Protein AF-A0A851GIX4-F1 (afdb_monomer)

Solvent-accessible surface area (backbone atoms only — not comparable to full-atom values): 19383 Å² total; per-residue (Å²): 131,89,84,87,88,88,84,81,92,86,90,88,79,89,88,87,79,86,80,90,82,88,87,80,92,78,80,90,74,83,70,74,78,71,75,71,74,73,65,57,53,32,32,42,34,39,25,35,48,73,66,79,88,71,89,45,74,38,72,67,76,73,77,79,74,79,77,77,76,86,81,78,87,87,89,82,92,81,90,84,94,83,83,83,87,78,89,74,71,68,77,76,70,79,92,43,74,41,77,55,87,71,64,76,52,58,45,76,70,63,47,42,30,34,66,60,85,80,27,34,35,57,42,66,34,25,69,62,37,73,58,78,20,34,41,40,75,50,92,61,58,61,51,40,33,22,40,79,44,68,50,98,83,71,45,82,42,77,45,83,70,49,78,44,83,60,55,93,81,50,42,26,37,42,37,36,37,27,50,40,65,96,47,83,36,40,70,80,46,50,74,50,77,41,80,39,38,89,53,42,83,67,59,28,43,38,38,37,36,40,17,32,68,94,23,42,28,33,38,37,43,95,86,47,74,46,79,39,47,57,70,33,79,49,76,45,76,41,76,42,52,60,48,57,34,39,36,23,39,39,43,100,84,72,42,64,48,82,58,43,77,46,78,42,85,39,52,62,70,39,40,39,37,38,36,27,33,58,41,37,65,89,63,33,79,84,52,66,52,78,30,72,39,70,57,62,75,94,58,61,39,80,59,51,70,45,61,70,85,71,79,125

Sequence (312 aa):
MMKFCAAGIVGFALLLGGGFSFGQDGEDDEERSEKRKELPYVDVFVIPVGPVPLARFGKVKSPPKPQNGKQAGDQGSSEGASPKENEKALPSGPKGFVVLQRDASEYPPRALYLKQGDKFAVLPCAQNSIGTPVRVPLKSSNLEFYERQVNSEGKHVYKKYHSHRWNPEQKRLLVTITKPLASKYWTKPQIKIYDLSPELVKGKPLLVVNAGQERVVGLTMGGQAKRLKPFAKTSLSSDKEVLSFKMGVLTKTNKLHAPQQLTVPNRRNEQMLILAFPCSSEESFRGLKMIRGRIMPDQYRKVDLLDTKRGA

Foldseek 3Di:
DDDDDDDDDDDDDDDDDDDDDDDDDDDDPPVPPPVPPQFQKAWEWAEAEFFDDDFDWDWPDDDPDPDPDPDDDDDDDDDDDDDDDDPPVPPRPDRDIDGDDDDPQLDDAQWKWWDDPQKTWTFGYDYLETDFTEIDRDPDQKTWIWDWDQDPVRFTDTHTQDIDRHDSLQRYKYKYWYADAPDSGNPNTDIDIDRCNVPPVQQAKEKEKEAAQVFFKWKDFPNDIDTHHAFDKDKDADQDQKTWIWIATQDPVRDGDPTDIDIDGDHGGHIYIYTYHHHHCVGCVVRIDIYIDTHHPPRHDYIDIGRPPPTD

Radius of gyration: 33.22 Å; Cα contacts (8 Å, |Δi|>4): 561; chains: 1; bounding box: 70×57×140 Å

Mean predicted aligned error: 15.68 Å

Structure (mmCIF, N/CA/C/O backbone):
data_AF-A0A851GIX4-F1
#
_entry.id   AF-A0A851GIX4-F1
#
loop_
_atom_site.group_PDB
_atom_site.id
_atom_site.type_symbol
_atom_site.label_atom_id
_atom_site.label_alt_id
_atom_site.label_comp_id
_atom_site.label_asym_id
_atom_site.label_entity_id
_atom_site.label_seq_id
_atom_site.pdbx_PDB_ins_code
_atom_site.Cartn_x
_atom_site.Cartn_y
_atom_site.Cartn_z
_atom_site.occupancy
_atom_site.B_iso_or_equiv
_atom_site.auth_seq_id
_atom_site.auth_comp_id
_atom_site.auth_asym_id
_atom_site.auth_atom_id
_atom_site.pdbx_PDB_model_num
ATOM 1 N N . MET A 1 1 ? -30.391 -29.156 61.093 1.00 38.00 1 MET A N 1
ATOM 2 C CA . MET A 1 1 ? -30.008 -30.339 61.901 1.00 38.00 1 MET A CA 1
ATOM 3 C C . MET A 1 1 ? -29.158 -31.262 61.039 1.00 38.00 1 MET A C 1
ATOM 5 O O . MET A 1 1 ? -29.453 -31.314 59.860 1.00 38.00 1 MET A O 1
ATOM 9 N N . MET A 1 2 ? -28.170 -31.952 61.638 1.00 35.59 2 MET A N 1
ATOM 10 C CA . MET A 1 2 ? -27.335 -33.053 61.088 1.00 35.59 2 MET A CA 1
ATOM 11 C C . MET A 1 2 ? -26.557 -32.739 59.781 1.00 35.59 2 MET A C 1
ATOM 13 O O . MET A 1 2 ? -27.156 -32.426 58.766 1.00 35.59 2 MET A O 1
ATOM 17 N N . LYS A 1 3 ? -25.219 -32.621 59.731 1.00 38.56 3 LYS A N 1
ATOM 18 C CA . LYS A 1 3 ? -24.056 -33.436 60.182 1.00 38.56 3 LYS A CA 1
ATOM 19 C C . LYS A 1 3 ? -23.558 -34.481 59.159 1.00 38.56 3 LYS A C 1
ATOM 21 O O . LYS A 1 3 ? -24.173 -35.521 59.005 1.00 38.56 3 LYS A O 1
ATOM 26 N N . PHE A 1 4 ? -22.365 -34.180 58.625 1.00 38.09 4 PHE A N 1
ATOM 27 C CA . PHE A 1 4 ? -21.249 -35.053 58.208 1.00 38.09 4 PHE A CA 1
ATOM 28 C C . PHE A 1 4 ? -21.470 -36.250 57.264 1.00 38.09 4 PHE A C 1
ATOM 30 O O . PHE A 1 4 ? -22.153 -37.206 57.598 1.00 38.09 4 PHE A O 1
ATOM 37 N N . CYS A 1 5 ? -20.617 -36.313 56.234 1.00 41.00 5 CYS A N 1
ATOM 38 C CA . CYS A 1 5 ? -19.579 -37.351 56.194 1.00 41.00 5 CYS A CA 1
ATOM 39 C C . CYS A 1 5 ? -18.323 -36.840 55.461 1.00 41.00 5 CYS A C 1
ATOM 41 O O . CYS A 1 5 ? -18.431 -36.025 54.548 1.00 41.00 5 CYS A O 1
ATOM 43 N N . ALA A 1 6 ? -17.139 -37.284 55.887 1.00 42.41 6 ALA A N 1
ATOM 44 C CA . ALA A 1 6 ? -15.845 -36.895 55.323 1.00 42.41 6 ALA A CA 1
ATOM 45 C C . ALA A 1 6 ? -14.923 -38.117 55.195 1.00 42.41 6 ALA A C 1
ATOM 47 O O . ALA A 1 6 ? -14.908 -38.953 56.094 1.00 42.41 6 ALA A O 1
ATOM 48 N N . ALA A 1 7 ? -14.149 -38.179 54.109 1.00 43.22 7 ALA A N 1
ATOM 49 C CA . ALA A 1 7 ? -12.940 -38.992 53.912 1.00 43.22 7 ALA A CA 1
ATOM 50 C C . ALA A 1 7 ? -12.273 -38.552 52.584 1.00 43.22 7 ALA A C 1
ATOM 52 O O . ALA A 1 7 ? -12.987 -38.199 51.651 1.00 43.22 7 ALA A O 1
ATOM 53 N N . GLY A 1 8 ? -10.949 -38.529 52.397 1.00 34.38 8 GLY A N 1
ATOM 54 C CA . GLY A 1 8 ? -9.865 -38.677 53.371 1.00 34.38 8 GLY A CA 1
ATOM 55 C C . GLY A 1 8 ? -8.638 -39.413 52.809 1.00 34.38 8 GLY A C 1
ATOM 56 O O . GLY A 1 8 ? -8.720 -40.623 52.671 1.00 34.38 8 GLY A O 1
ATOM 57 N N . ILE A 1 9 ? -7.504 -38.695 52.657 1.00 42.56 9 ILE A N 1
ATOM 58 C CA . ILE A 1 9 ? -6.104 -39.212 52.607 1.00 42.56 9 ILE A CA 1
ATOM 59 C C . ILE A 1 9 ? -5.795 -40.061 51.326 1.00 42.56 9 ILE A C 1
ATOM 61 O O . ILE A 1 9 ? -6.620 -40.845 50.891 1.00 42.56 9 ILE A O 1
ATOM 65 N N . VAL A 1 10 ? -4.735 -39.874 50.518 1.00 40.50 10 VAL A N 1
ATOM 66 C CA . VAL A 1 10 ? -3.265 -40.070 50.670 1.00 40.50 10 VAL A CA 1
ATOM 67 C C . VAL A 1 10 ? -2.568 -39.337 49.486 1.00 40.50 10 VAL A C 1
ATOM 69 O O . VAL A 1 10 ? -3.170 -39.222 48.425 1.00 40.50 10 VAL A O 1
ATOM 72 N N . GLY A 1 11 ? -1.322 -38.833 49.526 1.00 34.03 11 GLY A N 1
ATOM 73 C CA . GLY A 1 11 ? -0.375 -38.721 50.647 1.00 34.03 11 GLY A CA 1
ATOM 74 C C . GLY A 1 11 ? 1.003 -39.393 50.458 1.00 34.03 11 GLY A C 1
ATOM 75 O O . GLY A 1 11 ? 1.352 -40.206 51.305 1.00 34.03 11 GLY A O 1
ATOM 76 N N . PHE A 1 12 ? 1.797 -39.075 49.416 1.00 35.03 12 PHE A N 1
ATOM 77 C CA . PHE A 1 12 ? 3.202 -39.540 49.321 1.00 35.03 12 PHE A CA 1
ATOM 78 C C . PHE A 1 12 ? 4.186 -38.487 48.783 1.00 35.03 12 PHE A C 1
ATOM 80 O O . PHE A 1 12 ? 3.820 -37.641 47.968 1.00 35.03 12 PHE A O 1
ATOM 87 N N . ALA A 1 13 ? 5.430 -38.541 49.267 1.00 40.91 13 ALA A N 1
ATOM 88 C CA . ALA A 1 13 ? 6.460 -37.518 49.084 1.00 40.91 13 ALA A CA 1
ATOM 89 C C . ALA A 1 13 ? 7.754 -38.063 48.445 1.00 40.91 13 ALA A C 1
ATOM 91 O O . ALA A 1 13 ? 7.980 -39.267 48.432 1.00 40.91 13 ALA A O 1
ATOM 92 N N . LEU A 1 14 ? 8.578 -37.122 47.961 1.00 44.69 14 LEU A N 1
ATOM 93 C CA . LEU A 1 14 ? 10.052 -37.118 47.882 1.00 44.69 14 LEU A CA 1
ATOM 94 C C . LEU A 1 14 ? 10.820 -38.453 47.814 1.00 44.69 14 LEU A C 1
ATOM 96 O O . LEU A 1 14 ? 10.848 -39.213 48.777 1.00 44.69 14 LEU A O 1
ATOM 100 N N . LEU A 1 15 ? 11.678 -38.572 46.793 1.00 40.75 15 LEU A N 1
ATOM 101 C CA . LEU A 1 15 ? 12.990 -39.215 46.934 1.00 40.75 15 LEU A CA 1
ATOM 102 C C . LEU A 1 15 ? 14.082 -38.399 46.219 1.00 40.75 15 LEU A C 1
ATOM 104 O O . LEU A 1 15 ? 13.826 -37.746 45.209 1.00 40.75 15 LEU A O 1
ATOM 108 N N . LEU A 1 16 ? 15.282 -38.410 46.805 1.00 46.25 16 LEU A N 1
ATOM 109 C CA . LEU A 1 16 ? 16.471 -37.627 46.439 1.00 46.25 16 LEU A CA 1
ATOM 110 C C . LEU A 1 16 ? 17.602 -38.536 45.916 1.00 46.25 16 LEU A C 1
ATOM 112 O O . LEU A 1 16 ? 17.659 -39.711 46.268 1.00 46.25 16 LEU A O 1
ATOM 116 N N . GLY A 1 17 ? 18.536 -37.947 45.160 1.00 34.78 17 GLY A N 1
ATOM 117 C CA . GLY A 1 17 ? 19.805 -38.535 44.685 1.00 34.78 17 GLY A CA 1
ATOM 118 C C . GLY A 1 17 ? 20.164 -37.966 43.300 1.00 34.78 17 GLY A C 1
ATOM 119 O O . GLY A 1 17 ? 19.296 -37.925 42.438 1.00 34.78 17 GLY A O 1
ATOM 120 N N . GLY A 1 18 ? 21.354 -37.433 42.987 1.00 34.12 18 GLY A N 1
ATOM 121 C CA . GLY A 1 18 ? 22.657 -37.466 43.671 1.00 34.12 18 GLY A CA 1
ATOM 122 C C . GLY A 1 18 ? 23.429 -38.749 43.332 1.00 34.12 18 GLY A C 1
ATOM 123 O O . GLY A 1 18 ? 22.952 -39.815 43.694 1.00 34.12 18 GLY A O 1
ATOM 124 N N . GLY A 1 19 ? 24.593 -38.743 42.665 1.00 34.97 19 GLY A N 1
ATOM 125 C CA . GLY A 1 19 ? 25.385 -37.669 42.028 1.00 34.97 19 GLY A CA 1
ATOM 126 C C . GLY A 1 19 ? 26.709 -38.235 41.446 1.00 34.97 19 GLY A C 1
ATOM 127 O O . GLY A 1 19 ? 26.936 -39.431 41.587 1.00 34.97 19 GLY A O 1
ATOM 128 N N . PHE A 1 20 ? 27.591 -37.377 40.890 1.00 39.06 20 PHE A N 1
ATOM 129 C CA . PHE A 1 20 ? 28.975 -37.668 40.407 1.00 39.06 20 PHE A CA 1
ATOM 130 C C . PHE A 1 20 ? 29.128 -38.604 39.170 1.00 39.06 20 PHE A C 1
ATOM 132 O O . PHE A 1 20 ? 28.317 -39.497 38.974 1.00 39.06 20 PHE A O 1
ATOM 139 N N . SER A 1 21 ? 30.168 -38.521 38.314 1.00 40.03 21 SER A N 1
ATOM 140 C CA . SER A 1 21 ? 31.108 -37.435 37.921 1.00 40.03 21 SER A CA 1
ATOM 141 C C . SER A 1 21 ? 31.953 -37.886 36.695 1.00 40.03 21 SER A C 1
ATOM 143 O O . SER A 1 21 ? 31.704 -38.964 36.162 1.00 40.03 21 SER A O 1
ATOM 145 N N . PHE A 1 22 ? 32.986 -37.106 36.337 1.00 35.72 22 PHE A N 1
ATOM 146 C CA . PHE A 1 22 ? 33.919 -37.204 35.195 1.00 35.72 22 PHE A CA 1
ATOM 147 C C . PHE A 1 22 ? 33.327 -36.785 33.831 1.00 35.72 22 PHE A C 1
ATOM 149 O O . PHE A 1 22 ? 32.252 -37.229 33.451 1.00 35.72 22 PHE A O 1
ATOM 156 N N . GLY A 1 23 ? 33.976 -35.942 33.023 1.00 34.88 23 GLY A N 1
ATOM 157 C CA . GLY A 1 23 ? 35.230 -35.206 33.230 1.00 34.88 23 GLY A CA 1
ATOM 158 C C . GLY A 1 23 ? 36.107 -35.243 31.985 1.00 34.88 23 GLY A C 1
ATOM 159 O O . GLY A 1 23 ? 36.667 -36.292 31.681 1.00 34.88 23 GLY A O 1
ATOM 160 N N . GLN A 1 24 ? 36.249 -34.110 31.298 1.00 36.75 24 GLN A N 1
ATOM 161 C CA . GLN A 1 24 ? 37.355 -33.888 30.373 1.00 36.75 24 GLN A CA 1
ATOM 162 C C . GLN A 1 24 ? 37.574 -32.386 30.184 1.00 36.75 24 GLN A C 1
ATOM 164 O O . GLN A 1 24 ? 36.640 -31.664 29.834 1.00 36.75 24 GLN A O 1
ATOM 169 N N . ASP A 1 25 ? 38.795 -31.935 30.453 1.00 44.97 25 ASP A N 1
ATOM 170 C CA . ASP A 1 25 ? 39.231 -30.573 30.170 1.00 44.97 25 ASP A CA 1
ATOM 171 C C . ASP A 1 25 ? 39.250 -30.338 28.653 1.00 44.97 25 ASP A C 1
ATOM 173 O O . ASP A 1 25 ? 39.663 -31.205 27.878 1.00 44.97 25 ASP A O 1
ATOM 177 N N . GLY A 1 26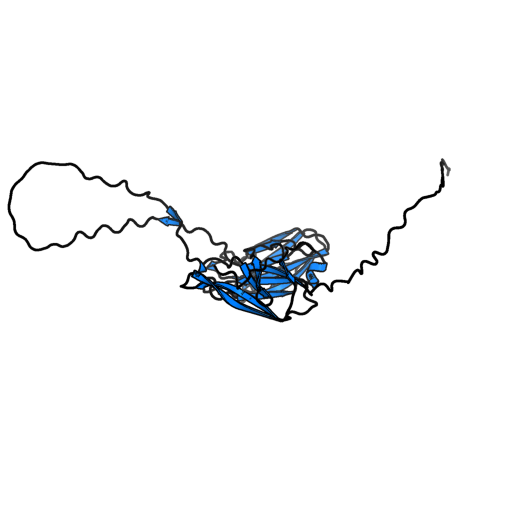 ? 38.772 -29.167 28.241 1.00 38.94 26 GLY A N 1
ATOM 178 C CA . GLY A 1 26 ? 38.601 -28.770 26.848 1.00 38.94 26 GLY A CA 1
ATOM 179 C C . GLY A 1 26 ? 38.660 -27.254 26.742 1.00 38.94 26 GLY A C 1
ATOM 180 O O . GLY A 1 26 ? 37.629 -26.592 26.787 1.00 38.94 26 GLY A O 1
ATOM 181 N N . GLU A 1 27 ? 39.899 -26.771 26.706 1.00 40.03 27 GLU A N 1
ATOM 182 C CA . GLU A 1 27 ? 40.403 -25.451 26.301 1.00 40.03 27 GLU A CA 1
ATOM 183 C C . GLU A 1 27 ? 39.371 -24.414 25.808 1.00 40.03 27 GLU A C 1
ATOM 185 O O . GLU A 1 27 ? 38.733 -24.585 24.774 1.00 40.03 27 GLU A O 1
ATOM 190 N N . ASP A 1 28 ? 39.304 -23.290 26.527 1.00 47.44 28 ASP A N 1
ATOM 191 C CA . ASP A 1 28 ? 39.342 -21.919 25.994 1.00 47.44 28 ASP A CA 1
ATOM 192 C C . ASP A 1 28 ? 38.727 -21.637 24.607 1.00 47.44 28 ASP A C 1
ATOM 194 O O . ASP A 1 28 ? 39.367 -21.035 23.745 1.00 47.44 28 ASP A O 1
ATOM 198 N N . ASP A 1 29 ? 37.430 -21.896 24.448 1.00 41.72 29 ASP A N 1
ATOM 199 C CA . ASP A 1 29 ? 36.587 -21.075 23.573 1.00 41.72 29 ASP A CA 1
ATOM 200 C C . ASP A 1 29 ? 35.756 -20.099 24.425 1.00 41.72 29 ASP A C 1
ATOM 202 O O . ASP A 1 29 ? 34.531 -20.195 24.560 1.00 41.72 29 ASP A O 1
ATOM 206 N N . GLU A 1 30 ? 36.431 -19.054 24.933 1.00 44.22 30 GLU A N 1
ATOM 207 C CA . GLU A 1 30 ? 35.803 -17.731 25.057 1.00 44.22 30 GLU A CA 1
ATOM 208 C C . GLU A 1 30 ? 35.474 -17.210 23.643 1.00 44.22 30 GLU A C 1
ATOM 210 O O . GLU A 1 30 ? 35.997 -16.186 23.184 1.00 44.22 30 GLU A O 1
ATOM 215 N N . GLU A 1 31 ? 34.577 -17.908 22.932 1.00 44.59 31 GLU A N 1
ATOM 216 C CA . GLU A 1 31 ? 34.008 -17.424 21.686 1.00 44.59 31 GLU A CA 1
ATOM 217 C C . GLU A 1 31 ? 33.183 -16.192 22.053 1.00 44.59 31 GLU A C 1
ATOM 219 O O . GLU A 1 31 ? 32.016 -16.253 22.460 1.00 44.59 31 GLU A O 1
ATOM 224 N N . ARG A 1 32 ? 33.850 -15.035 21.965 1.00 44.91 32 ARG A N 1
ATOM 225 C CA . ARG A 1 32 ? 33.251 -13.719 22.114 1.00 44.91 32 ARG A CA 1
ATOM 226 C C . ARG A 1 32 ? 31.994 -13.710 21.269 1.00 44.91 32 ARG A C 1
ATOM 228 O O . ARG A 1 32 ? 32.051 -13.532 20.052 1.00 44.91 32 ARG A O 1
ATOM 235 N N . SER A 1 33 ? 30.853 -13.780 21.948 1.00 43.97 33 SER A N 1
ATOM 236 C CA . SER A 1 33 ? 29.587 -13.325 21.401 1.00 43.97 33 SER A CA 1
ATOM 237 C C . SER A 1 33 ? 29.679 -11.810 21.234 1.00 43.97 33 SER A C 1
ATOM 239 O O . SER A 1 33 ? 29.091 -11.013 21.970 1.00 43.97 33 SER A O 1
ATOM 241 N N . GLU A 1 34 ? 30.440 -11.395 20.215 1.00 45.62 34 GLU A N 1
ATOM 242 C CA . GLU A 1 34 ? 30.249 -10.125 19.557 1.00 45.62 34 GLU A CA 1
ATOM 243 C C . GLU A 1 34 ? 28.756 -10.049 19.281 1.00 45.62 34 GLU A C 1
ATOM 245 O O . GLU A 1 34 ? 28.222 -10.730 18.400 1.00 45.62 34 GLU A O 1
ATOM 250 N N . LYS A 1 35 ? 28.069 -9.221 20.072 1.00 46.16 35 LYS A N 1
ATOM 251 C CA . LYS A 1 35 ? 26.722 -8.764 19.775 1.00 46.16 35 LYS A CA 1
ATOM 252 C C . LYS A 1 35 ? 26.826 -8.022 18.452 1.00 46.16 35 LYS A C 1
ATOM 254 O O . LYS A 1 35 ? 26.985 -6.800 18.445 1.00 46.16 35 LYS A O 1
ATOM 259 N N . ARG A 1 36 ? 26.778 -8.775 17.344 1.00 53.75 36 ARG A N 1
ATOM 260 C CA . ARG A 1 36 ? 26.690 -8.275 15.977 1.00 53.75 36 ARG A CA 1
ATOM 261 C C . ARG A 1 36 ? 25.539 -7.294 16.011 1.00 53.75 36 ARG A C 1
ATOM 263 O O . ARG A 1 36 ? 24.389 -7.710 16.129 1.00 53.75 36 ARG A O 1
ATOM 270 N N . LYS A 1 37 ? 25.863 -5.998 16.026 1.00 60.00 37 LYS A N 1
ATOM 271 C CA . LYS A 1 37 ? 24.870 -4.932 16.134 1.00 60.00 37 LYS A CA 1
ATOM 272 C C . LYS A 1 37 ? 23.964 -5.087 14.927 1.00 60.00 37 LYS A C 1
ATOM 274 O O . LYS A 1 37 ? 24.375 -4.747 13.818 1.00 60.00 37 LYS A O 1
ATOM 279 N N . GLU A 1 38 ? 22.784 -5.671 15.137 1.00 70.50 38 GLU A N 1
ATOM 280 C CA . GLU A 1 38 ? 21.841 -5.903 14.055 1.00 70.50 38 GLU A CA 1
ATOM 281 C C . GLU A 1 38 ? 21.587 -4.562 13.378 1.00 70.50 38 GLU A C 1
ATOM 283 O O . GLU A 1 38 ? 21.202 -3.583 14.026 1.00 70.50 38 GLU A O 1
ATOM 288 N N . LEU A 1 39 ? 21.868 -4.501 12.075 1.00 80.75 39 LEU A N 1
ATOM 289 C CA . LEU A 1 39 ? 21.612 -3.292 11.310 1.00 80.75 39 LEU A CA 1
ATOM 290 C C . LEU A 1 39 ? 20.127 -2.941 11.460 1.00 80.75 39 LEU A C 1
ATOM 292 O O . LEU A 1 39 ? 19.283 -3.842 11.382 1.00 80.75 39 LEU A O 1
ATOM 296 N N . PRO A 1 40 ? 19.786 -1.656 11.664 1.00 89.94 40 PRO A N 1
ATOM 297 C CA . PRO A 1 40 ? 18.395 -1.258 11.799 1.00 89.94 40 PRO A CA 1
ATOM 298 C C . PRO A 1 40 ? 17.614 -1.735 10.576 1.00 89.94 40 PRO A C 1
ATOM 300 O O . PRO A 1 40 ? 18.084 -1.597 9.451 1.00 89.94 40 PRO A O 1
ATOM 303 N N . TYR A 1 41 ? 16.429 -2.299 10.784 1.00 91.44 41 TYR A N 1
ATOM 304 C CA . TYR A 1 41 ? 15.605 -2.826 9.701 1.00 91.44 41 TYR A CA 1
ATOM 305 C C . TYR A 1 41 ? 14.208 -2.211 9.689 1.00 91.44 41 TYR A C 1
ATOM 307 O O . TYR A 1 41 ? 13.735 -1.652 10.685 1.00 91.44 41 TYR A O 1
ATOM 315 N N . VAL A 1 42 ? 13.541 -2.372 8.549 1.00 92.81 42 VAL A N 1
ATOM 316 C CA . VAL A 1 42 ? 12.115 -2.105 8.368 1.00 92.81 42 VAL A CA 1
ATOM 317 C C . VAL A 1 42 ? 11.469 -3.239 7.572 1.00 92.81 42 VAL A C 1
ATOM 319 O O . VAL A 1 42 ? 12.003 -3.687 6.557 1.00 92.81 42 VAL A O 1
ATOM 322 N N . ASP A 1 43 ? 10.313 -3.702 8.033 1.00 92.75 43 ASP A N 1
ATOM 323 C CA . ASP A 1 43 ? 9.471 -4.671 7.336 1.00 92.75 43 ASP A CA 1
ATOM 324 C C . ASP A 1 43 ? 8.522 -3.908 6.397 1.00 92.75 43 ASP A C 1
ATOM 326 O O . ASP A 1 43 ? 7.690 -3.111 6.844 1.00 92.75 43 ASP A O 1
ATOM 330 N N . VAL A 1 44 ? 8.660 -4.118 5.085 1.00 93.19 44 VAL A N 1
ATOM 331 C CA . VAL A 1 44 ? 7.943 -3.350 4.053 1.00 93.19 44 VAL A CA 1
ATOM 332 C C . VAL A 1 44 ? 6.892 -4.209 3.354 1.00 93.19 44 VAL A C 1
ATOM 334 O O . VAL A 1 44 ? 7.210 -5.234 2.750 1.00 93.19 44 VAL A O 1
ATOM 337 N N . PHE A 1 45 ? 5.641 -3.751 3.382 1.00 91.00 45 PHE A N 1
ATOM 338 C CA . PHE A 1 45 ? 4.527 -4.286 2.595 1.00 91.00 45 PHE A CA 1
ATOM 339 C C . PHE A 1 45 ? 4.325 -3.415 1.353 1.00 91.00 45 PHE A C 1
ATOM 341 O O . PHE A 1 45 ? 4.320 -2.191 1.476 1.00 91.00 45 PHE A O 1
ATOM 348 N N . VAL A 1 46 ? 4.101 -4.010 0.176 1.00 91.62 46 VAL A N 1
ATOM 349 C CA . VAL A 1 46 ? 3.814 -3.255 -1.058 1.00 91.62 46 VAL A CA 1
ATOM 350 C C . VAL A 1 46 ? 2.536 -3.761 -1.724 1.00 91.62 46 VAL A C 1
ATOM 352 O O . VAL A 1 46 ? 2.458 -4.914 -2.147 1.00 91.62 46 VAL A O 1
ATOM 355 N N . ILE A 1 47 ? 1.534 -2.883 -1.831 1.00 88.88 47 ILE A N 1
ATOM 356 C CA . ILE A 1 47 ? 0.202 -3.205 -2.362 1.00 88.88 47 ILE A CA 1
ATOM 357 C C . ILE A 1 47 ? -0.167 -2.239 -3.498 1.00 88.88 47 ILE A C 1
ATOM 359 O O . ILE A 1 47 ? -0.528 -1.085 -3.238 1.00 88.88 47 ILE A O 1
ATOM 363 N N . PRO A 1 48 ? -0.147 -2.681 -4.768 1.00 88.19 48 PRO A N 1
ATOM 364 C CA . PRO A 1 48 ? -0.880 -2.018 -5.834 1.00 88.19 48 PRO A CA 1
ATOM 365 C C . PRO A 1 48 ? -2.383 -2.159 -5.591 1.00 88.19 48 PRO A C 1
ATOM 367 O O . PRO A 1 48 ? -2.917 -3.272 -5.568 1.00 88.19 48 PRO A O 1
ATOM 370 N N . VAL A 1 49 ? -3.061 -1.027 -5.416 1.00 81.81 49 VAL A N 1
ATOM 371 C CA . VAL A 1 49 ? -4.508 -0.942 -5.206 1.00 81.81 49 VAL A CA 1
ATOM 372 C C . VAL A 1 49 ? -5.149 -0.416 -6.488 1.00 81.81 49 VAL A C 1
ATOM 374 O O . VAL A 1 49 ? -4.822 0.673 -6.956 1.00 81.81 49 VAL A O 1
ATOM 377 N N . GLY A 1 50 ? -6.055 -1.194 -7.083 1.00 74.44 50 GLY A N 1
ATOM 378 C CA . GLY A 1 50 ? -6.653 -0.842 -8.373 1.00 74.44 50 GLY A CA 1
ATOM 379 C C . GLY A 1 50 ? -7.615 -1.896 -8.933 1.00 74.44 50 GLY A C 1
ATOM 380 O O . GLY A 1 50 ? -7.993 -2.847 -8.243 1.00 74.44 50 GLY A O 1
ATOM 381 N N . PRO A 1 51 ? -8.076 -1.759 -10.185 1.00 69.25 51 PRO A N 1
ATOM 382 C CA . PRO A 1 51 ? -8.817 -2.806 -10.877 1.00 69.25 51 PRO A CA 1
ATOM 383 C C . PRO A 1 51 ? -7.945 -4.050 -11.061 1.00 69.25 51 PRO A C 1
ATOM 385 O O . PRO A 1 51 ? -6.762 -3.953 -11.383 1.00 69.25 51 PRO A O 1
ATOM 388 N N . VAL A 1 52 ? -8.543 -5.230 -10.886 1.00 67.56 52 VAL A N 1
ATOM 389 C CA . VAL A 1 52 ? -7.937 -6.471 -11.379 1.00 67.56 52 VAL A CA 1
ATOM 390 C C . VAL A 1 52 ? -8.006 -6.410 -12.910 1.00 67.56 52 VAL A C 1
ATOM 392 O O . VAL A 1 52 ? -9.102 -6.194 -13.438 1.00 67.56 52 VAL A O 1
ATOM 395 N N . PRO A 1 53 ? -6.882 -6.523 -13.640 1.00 67.31 53 PRO A N 1
ATOM 396 C CA . PRO A 1 53 ? -6.888 -6.458 -15.094 1.00 67.31 53 PRO A CA 1
ATOM 397 C C . PRO A 1 53 ? -7.559 -7.712 -15.661 1.00 67.31 53 PRO A C 1
ATOM 399 O O . PRO A 1 53 ? -6.934 -8.756 -15.813 1.00 67.31 53 PRO A O 1
ATOM 402 N N . LEU A 1 54 ? -8.849 -7.603 -15.977 1.00 66.88 54 LEU A N 1
ATOM 403 C CA . LEU A 1 54 ? -9.580 -8.656 -16.674 1.00 66.88 54 LEU A CA 1
ATOM 404 C C . LEU A 1 54 ? -9.098 -8.770 -18.128 1.00 66.88 54 LEU A C 1
ATOM 406 O O . LEU A 1 54 ? -8.769 -7.761 -18.772 1.00 66.88 54 LEU A O 1
ATOM 410 N N . ALA A 1 55 ? -9.094 -10.003 -18.637 1.00 73.00 55 ALA A N 1
ATOM 411 C CA . ALA A 1 55 ? -8.881 -10.288 -20.048 1.00 73.00 55 ALA A CA 1
ATOM 412 C C . ALA A 1 55 ? -9.944 -9.567 -20.892 1.00 73.00 55 ALA A C 1
ATOM 414 O O . ALA A 1 55 ? -11.121 -9.522 -20.529 1.00 73.00 55 ALA A O 1
ATOM 415 N N . ARG A 1 56 ? -9.525 -8.985 -22.018 1.00 73.62 56 ARG A N 1
ATOM 416 C CA . ARG A 1 56 ? -10.434 -8.375 -22.993 1.00 73.62 56 ARG A CA 1
ATOM 417 C C . ARG A 1 56 ? -10.549 -9.297 -24.191 1.00 73.62 56 ARG A C 1
ATOM 419 O O . ARG A 1 56 ? -9.532 -9.698 -24.743 1.00 73.62 56 ARG A O 1
ATOM 426 N N . PHE A 1 57 ? -11.775 -9.589 -24.596 1.00 77.62 57 PHE A N 1
ATOM 427 C CA . PHE A 1 57 ? -12.063 -10.440 -25.741 1.00 77.62 57 PHE A CA 1
ATOM 428 C C . PHE A 1 57 ? -12.504 -9.578 -26.923 1.00 77.62 57 PHE A C 1
ATOM 430 O O . PHE A 1 57 ? -13.329 -8.678 -26.764 1.00 77.62 57 PHE A O 1
ATOM 437 N N . GLY A 1 58 ? -11.951 -9.843 -28.102 1.00 76.56 58 GLY A N 1
ATOM 438 C CA . GLY A 1 58 ? -12.314 -9.172 -29.348 1.00 76.56 58 GLY A CA 1
ATOM 439 C C . GLY A 1 58 ? -12.563 -10.185 -30.455 1.00 76.56 58 GLY A C 1
ATOM 440 O O . GLY A 1 58 ? -11.995 -11.273 -30.441 1.00 76.56 58 GLY A O 1
ATOM 441 N N . LYS A 1 59 ? -13.408 -9.836 -31.428 1.00 68.94 59 LYS A N 1
ATOM 442 C CA . LYS A 1 59 ? -13.530 -10.632 -32.655 1.00 68.94 59 LYS A CA 1
ATOM 443 C C . LYS A 1 59 ? -12.233 -10.502 -33.452 1.00 68.94 59 LYS A C 1
ATOM 445 O O . LYS A 1 59 ? -11.699 -9.396 -33.559 1.00 68.94 59 LYS A O 1
ATOM 450 N N . VAL A 1 60 ? -11.759 -11.604 -34.033 1.00 66.44 60 VAL A N 1
ATOM 451 C CA . VAL A 1 60 ? -10.697 -11.567 -35.049 1.00 66.44 60 VAL A CA 1
ATOM 452 C C . VAL A 1 60 ? -11.117 -10.572 -36.134 1.00 66.44 60 VAL A C 1
ATOM 454 O O . VAL A 1 60 ? -12.150 -10.760 -36.779 1.00 66.44 60 VAL A O 1
ATOM 457 N N . LYS A 1 61 ? -10.344 -9.495 -36.329 1.00 59.06 61 LYS A N 1
ATOM 458 C CA . LYS A 1 61 ? -10.473 -8.700 -37.553 1.00 59.06 61 LYS A CA 1
ATOM 459 C C . LYS A 1 61 ? -10.021 -9.608 -38.686 1.00 59.06 61 LYS A C 1
ATOM 461 O O . LYS A 1 61 ? -8.869 -10.039 -38.675 1.00 59.06 61 LYS A O 1
ATOM 466 N N . SER A 1 62 ? -10.915 -9.906 -39.627 1.00 56.47 62 SER A N 1
ATOM 467 C CA . SER A 1 62 ? -10.531 -10.559 -40.878 1.00 56.47 62 SER A CA 1
ATOM 468 C C . SER A 1 62 ? -9.315 -9.826 -41.452 1.00 56.47 62 SER A C 1
ATOM 470 O O . SER A 1 62 ? -9.321 -8.587 -41.418 1.00 56.47 62 SER A O 1
ATOM 472 N N . PRO A 1 63 ? -8.284 -10.533 -41.952 1.00 55.69 63 PRO A N 1
ATOM 473 C CA . PRO A 1 63 ? -7.181 -9.863 -42.625 1.00 55.69 63 PRO A CA 1
ATOM 474 C C . PRO A 1 63 ? -7.755 -8.961 -43.728 1.00 55.69 63 PRO A C 1
ATOM 476 O O . PRO A 1 63 ? -8.766 -9.332 -44.342 1.00 55.69 63 PRO A O 1
ATOM 479 N N . PRO A 1 64 ? -7.181 -7.764 -43.952 1.00 48.47 64 PRO A N 1
ATOM 480 C CA . PRO A 1 64 ? -7.638 -6.904 -45.032 1.00 48.47 64 PRO A CA 1
ATOM 481 C C . PRO A 1 64 ? -7.609 -7.718 -46.325 1.00 48.47 64 PRO A C 1
ATOM 483 O O . PRO A 1 64 ? -6.601 -8.362 -46.623 1.00 48.47 64 PRO A O 1
ATOM 486 N N . LYS A 1 65 ? -8.725 -7.728 -47.069 1.00 52.47 65 LYS A N 1
ATOM 487 C CA . LYS A 1 65 ? -8.735 -8.337 -48.403 1.00 52.47 65 LYS A CA 1
ATOM 488 C C . LYS A 1 65 ? -7.575 -7.717 -49.191 1.00 52.47 65 LYS A C 1
ATOM 490 O O . LYS A 1 65 ? -7.447 -6.488 -49.131 1.00 52.47 65 LYS A O 1
ATOM 495 N N . PRO A 1 66 ? -6.752 -8.509 -49.902 1.00 48.22 66 PRO A N 1
ATOM 496 C CA . PRO A 1 66 ? -5.752 -7.935 -50.785 1.00 48.22 66 PRO A CA 1
ATOM 497 C C . PRO A 1 66 ? -6.465 -6.961 -51.723 1.00 48.22 66 PRO A C 1
ATOM 499 O O . PRO A 1 66 ? -7.497 -7.292 -52.312 1.00 48.22 66 PRO A O 1
ATOM 502 N N . GLN A 1 67 ? -5.961 -5.730 -51.798 1.00 48.91 67 GLN A N 1
ATOM 503 C CA . GLN A 1 67 ? -6.422 -4.796 -52.811 1.00 48.91 67 GLN A CA 1
ATOM 504 C C . GLN A 1 67 ? -5.986 -5.381 -54.152 1.00 48.91 67 GLN A C 1
ATOM 506 O O . GLN A 1 67 ? -4.796 -5.367 -54.459 1.00 48.91 67 GLN A O 1
ATOM 511 N N . ASN A 1 68 ? -6.935 -5.919 -54.927 1.00 45.84 68 ASN A N 1
ATOM 512 C CA . ASN A 1 68 ? -6.675 -6.248 -56.324 1.00 45.84 68 ASN A CA 1
ATOM 513 C C . ASN A 1 68 ? -6.099 -4.994 -56.980 1.00 45.84 68 ASN A C 1
ATOM 515 O O . ASN A 1 68 ? -6.736 -3.935 -56.968 1.00 45.84 68 ASN A O 1
ATOM 519 N N . GLY A 1 69 ? -4.877 -5.113 -57.494 1.00 42.53 69 GLY A N 1
ATOM 520 C CA . GLY A 1 69 ? -4.198 -4.006 -58.139 1.00 42.53 69 GLY A CA 1
ATOM 521 C C . GLY A 1 69 ? -5.041 -3.498 -59.300 1.00 42.53 69 GLY A C 1
ATOM 522 O O . GLY A 1 69 ? -5.469 -4.277 -60.151 1.00 42.53 69 GLY A O 1
ATOM 523 N N . LYS A 1 70 ? -5.259 -2.183 -59.356 1.00 43.66 70 LYS A N 1
ATOM 524 C CA . LYS A 1 70 ? -5.674 -1.534 -60.598 1.00 43.66 70 LYS A CA 1
ATOM 525 C C . LYS A 1 70 ? -4.485 -1.557 -61.559 1.00 43.66 70 LYS A C 1
ATOM 527 O O . LYS A 1 70 ? -3.717 -0.601 -61.599 1.00 43.66 70 LYS A O 1
ATOM 532 N N . GLN A 1 71 ? -4.336 -2.639 -62.317 1.00 42.25 71 GLN A N 1
ATOM 533 C CA . GLN A 1 71 ? -3.696 -2.552 -63.626 1.00 42.25 71 GLN A CA 1
ATOM 534 C C . GLN A 1 71 ? -4.725 -2.014 -64.625 1.00 42.25 71 GLN A C 1
ATOM 536 O O . GLN A 1 71 ? -5.863 -2.476 -64.672 1.00 42.25 71 GLN A O 1
ATOM 541 N N . ALA A 1 72 ? -4.312 -1.012 -65.392 1.00 39.69 72 ALA A N 1
ATOM 542 C CA . ALA A 1 72 ? -4.998 -0.498 -66.569 1.00 39.69 72 ALA A CA 1
ATOM 543 C C . ALA A 1 72 ? -3.924 -0.268 -67.645 1.00 39.69 72 ALA A C 1
ATOM 545 O O . ALA A 1 72 ? -2.841 0.207 -67.302 1.00 39.69 72 ALA A O 1
ATOM 546 N N . GLY A 1 73 ? -4.218 -0.611 -68.904 1.00 33.09 73 GLY A N 1
ATOM 547 C CA . GLY A 1 73 ? -3.222 -0.715 -69.983 1.00 33.09 73 GLY A CA 1
ATOM 548 C C . GLY A 1 73 ? -2.700 -2.157 -70.102 1.00 33.09 73 GLY A C 1
ATOM 549 O O . GLY A 1 73 ? -1.810 -2.512 -69.339 1.00 33.09 73 GLY A O 1
ATOM 550 N N . ASP A 1 74 ? -3.290 -3.105 -70.841 1.00 35.28 74 ASP A N 1
ATOM 551 C CA . ASP A 1 74 ? -3.858 -3.144 -72.211 1.00 35.28 74 ASP A CA 1
ATOM 552 C C . ASP A 1 74 ? -2.876 -3.767 -73.235 1.00 35.28 74 ASP A C 1
ATOM 554 O O . ASP A 1 74 ? -1.677 -3.509 -73.178 1.00 35.28 74 ASP A O 1
ATOM 558 N N . GLN A 1 75 ? -3.442 -4.539 -74.177 1.00 33.88 75 GLN A N 1
ATOM 559 C CA . GLN A 1 75 ? -2.869 -5.311 -75.302 1.00 33.88 75 GLN A CA 1
ATOM 560 C C . GLN A 1 75 ? -2.447 -6.781 -75.067 1.00 33.88 75 GLN A C 1
ATOM 562 O O . GLN A 1 75 ? -1.617 -7.086 -74.217 1.00 33.88 75 GLN A O 1
ATOM 567 N N . GLY A 1 76 ? -2.949 -7.686 -75.931 1.00 30.17 76 GLY A N 1
ATOM 568 C CA . GLY A 1 76 ? -2.354 -9.019 -76.167 1.00 30.17 76 GLY A CA 1
ATOM 569 C C . GLY A 1 76 ? -3.325 -10.208 -76.295 1.00 30.17 76 GLY A C 1
ATOM 570 O O . GLY A 1 76 ? -3.505 -10.961 -75.348 1.00 30.17 76 GLY A O 1
ATOM 571 N N . SER A 1 77 ? -3.905 -10.409 -77.482 1.00 33.28 77 SER A N 1
ATOM 572 C CA . SER A 1 77 ? -4.737 -11.569 -77.872 1.00 33.28 77 SER A CA 1
ATOM 573 C C . SER A 1 77 ? -4.098 -12.957 -77.643 1.00 33.28 77 SER A C 1
ATOM 575 O O . SER A 1 77 ? -2.955 -13.175 -78.043 1.00 33.28 77 SER A O 1
ATOM 577 N N . SER A 1 78 ? -4.869 -13.929 -77.129 1.00 33.00 78 SER A N 1
ATOM 578 C CA . SER A 1 78 ? -5.140 -15.220 -77.816 1.00 33.00 78 SER A CA 1
ATOM 579 C C . SER A 1 78 ? -6.119 -16.123 -77.038 1.00 33.00 78 SER A C 1
ATOM 581 O O . SER A 1 78 ? -6.264 -16.021 -75.821 1.00 33.00 78 SER A O 1
ATOM 583 N N . GLU A 1 79 ? -6.846 -16.976 -77.767 1.00 35.00 79 GLU A N 1
ATOM 584 C CA . GLU A 1 79 ? -7.920 -17.843 -77.257 1.00 35.00 79 GLU A CA 1
ATOM 585 C C . GLU A 1 79 ? -7.401 -19.119 -76.567 1.00 35.00 79 GLU A C 1
ATOM 587 O O . GLU A 1 79 ? -6.384 -19.689 -76.957 1.00 35.00 79 GLU A O 1
ATOM 592 N N . GLY A 1 80 ? -8.153 -19.626 -75.582 1.00 31.17 80 GLY A N 1
ATOM 593 C CA . GLY A 1 80 ? -7.856 -20.898 -74.917 1.00 31.17 80 GLY A CA 1
ATOM 594 C C . GLY A 1 80 ? -8.914 -21.285 -73.884 1.00 31.17 80 GLY A C 1
ATOM 595 O O . GLY A 1 80 ? -8.813 -20.924 -72.714 1.00 31.17 80 GLY A O 1
ATOM 596 N N . ALA A 1 81 ? -9.946 -22.018 -74.304 1.00 33.62 81 ALA A N 1
ATOM 597 C CA . ALA A 1 81 ? -11.027 -22.456 -73.422 1.00 33.62 81 ALA A CA 1
ATOM 598 C C . ALA A 1 81 ? -10.735 -23.821 -72.772 1.00 33.62 81 ALA A C 1
ATOM 600 O O . ALA A 1 81 ? -10.622 -24.816 -73.486 1.00 33.62 81 ALA A O 1
ATOM 601 N N . SER A 1 82 ? -10.698 -23.893 -71.433 1.00 34.94 82 SER A N 1
ATOM 602 C CA . SER A 1 82 ? -11.093 -25.070 -70.623 1.00 34.94 82 SER A CA 1
ATOM 603 C C . SER A 1 82 ? -11.070 -24.778 -69.104 1.00 34.94 82 SER A C 1
ATOM 605 O O . SER A 1 82 ? -10.519 -23.752 -68.705 1.00 34.94 82 SER A O 1
ATOM 607 N N . PRO A 1 83 ? -11.745 -25.583 -68.249 1.00 38.62 83 PRO A N 1
ATOM 608 C CA . PRO A 1 83 ? -12.411 -25.024 -67.067 1.00 38.62 83 PRO A CA 1
ATOM 609 C C . PRO A 1 83 ? -11.989 -25.582 -65.690 1.00 38.62 83 PRO A C 1
ATOM 611 O O . PRO A 1 83 ? -11.655 -26.754 -65.557 1.00 38.62 83 PRO A O 1
ATOM 614 N N . LYS A 1 84 ? -12.262 -24.769 -64.651 1.00 40.44 84 LYS A N 1
ATOM 615 C CA . LYS A 1 84 ? -12.384 -25.119 -63.212 1.00 40.44 84 LYS A CA 1
ATOM 616 C C . LYS A 1 84 ? -11.106 -25.580 -62.479 1.00 40.44 84 LYS A C 1
ATOM 618 O O . LYS A 1 84 ? -10.092 -25.889 -63.075 1.00 40.44 84 LYS A O 1
ATOM 623 N N . GLU A 1 85 ? -11.225 -25.568 -61.143 1.00 36.00 85 GLU A N 1
ATOM 624 C CA . GLU A 1 85 ? -10.230 -25.944 -60.119 1.00 36.00 85 GLU A CA 1
ATOM 625 C C . GLU A 1 85 ? -8.927 -25.104 -60.125 1.00 36.00 85 GLU A C 1
ATOM 627 O O . GLU A 1 85 ? -8.067 -25.227 -60.979 1.00 36.00 85 GLU A O 1
ATOM 632 N N . ASN A 1 86 ? -8.642 -24.244 -59.146 1.00 35.25 86 ASN A N 1
ATOM 633 C CA . ASN A 1 86 ? -8.877 -24.407 -57.714 1.00 35.25 86 ASN A CA 1
ATOM 634 C C . ASN A 1 86 ? -9.165 -23.057 -57.029 1.00 35.25 86 ASN A C 1
ATOM 636 O O . ASN A 1 86 ? -8.232 -22.336 -56.669 1.00 35.25 86 ASN A O 1
ATOM 640 N N . GLU A 1 87 ? -10.424 -22.785 -56.667 1.00 37.03 87 GLU A N 1
ATOM 641 C CA . GLU A 1 87 ? -10.666 -22.024 -55.435 1.00 37.03 87 GLU A CA 1
ATOM 642 C C . GLU A 1 87 ? -10.304 -22.926 -54.248 1.00 37.03 87 GLU A C 1
ATOM 644 O O . GLU A 1 87 ? -11.162 -23.514 -53.588 1.00 37.03 87 GLU A O 1
ATOM 649 N N . LYS A 1 88 ? -9.005 -23.016 -53.936 1.00 35.09 88 LYS A N 1
ATOM 650 C CA . LYS A 1 88 ? -8.578 -23.370 -52.581 1.00 35.09 88 LYS A CA 1
ATOM 651 C C . LYS A 1 88 ? -8.949 -22.205 -51.675 1.00 35.09 88 LYS A C 1
ATOM 653 O O . LYS A 1 88 ? -8.116 -21.368 -51.330 1.00 35.09 88 LYS A O 1
ATOM 658 N N . ALA A 1 89 ? -10.225 -22.171 -51.296 1.00 36.50 89 ALA A N 1
ATOM 659 C CA . ALA A 1 89 ? -10.702 -21.416 -50.159 1.00 36.50 89 ALA A CA 1
ATOM 660 C C . ALA A 1 89 ? -9.876 -21.861 -48.946 1.00 36.50 89 ALA A C 1
ATOM 662 O O . ALA A 1 89 ? -10.124 -22.913 -48.354 1.00 36.50 89 ALA A O 1
ATOM 663 N N . LEU A 1 90 ? -8.846 -21.073 -48.619 1.00 35.38 90 LEU A N 1
ATOM 664 C CA . LEU A 1 90 ? -8.074 -21.236 -47.395 1.00 35.38 90 LEU A CA 1
ATOM 665 C C . LEU A 1 90 ? -9.075 -21.357 -4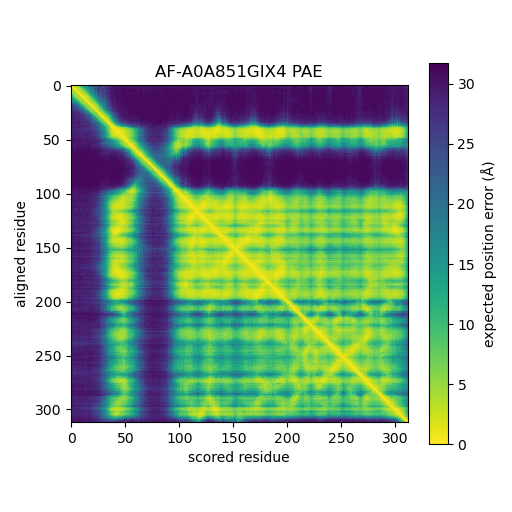6.240 1.00 35.38 90 LEU A C 1
ATOM 667 O O . LEU A 1 90 ? -9.999 -20.534 -46.172 1.00 35.38 90 LEU A O 1
ATOM 671 N N . PRO A 1 91 ? -8.937 -22.370 -45.363 1.00 38.09 91 PRO A N 1
ATOM 672 C CA . PRO A 1 91 ? -9.917 -22.624 -44.321 1.00 38.09 91 PRO A CA 1
ATOM 673 C C . PRO A 1 91 ? -10.111 -21.339 -43.529 1.00 38.09 91 PRO A C 1
ATOM 675 O O . PRO A 1 91 ? -9.140 -20.748 -43.048 1.00 38.09 91 PRO A O 1
ATOM 678 N N . SER A 1 92 ? -11.360 -20.871 -43.453 1.00 45.75 92 SER A N 1
ATOM 679 C CA . SER A 1 92 ? -11.665 -19.589 -42.828 1.00 45.75 92 SER A CA 1
ATOM 680 C C . SER A 1 92 ? -11.118 -19.604 -41.404 1.00 45.75 92 SER A C 1
ATOM 682 O O . SER A 1 92 ? -11.621 -20.366 -40.573 1.00 45.75 92 SER A O 1
ATOM 684 N N . GLY A 1 93 ? -10.081 -18.795 -41.150 1.00 48.03 93 GLY A N 1
ATOM 685 C CA . GLY A 1 93 ? -9.390 -18.766 -39.862 1.00 48.03 93 GLY A CA 1
ATOM 686 C C . GLY A 1 93 ? -10.393 -18.622 -38.715 1.00 48.03 93 GLY A C 1
ATOM 687 O O . GLY A 1 93 ? -11.431 -17.977 -38.907 1.00 48.03 93 GLY A O 1
ATOM 688 N N . PRO A 1 94 ? -10.132 -19.245 -37.552 1.00 51.00 94 PRO A N 1
ATOM 689 C CA . PRO A 1 94 ? -11.149 -19.503 -36.540 1.00 51.00 94 PRO A CA 1
ATOM 690 C C . PRO A 1 94 ? -11.943 -18.239 -36.204 1.00 51.00 94 PRO A C 1
ATOM 692 O O . PRO A 1 94 ? -11.423 -17.288 -35.614 1.00 51.00 94 PRO A O 1
ATOM 695 N N . LYS A 1 95 ? -13.230 -18.242 -36.582 1.00 53.47 95 LYS A N 1
ATOM 696 C CA . LYS A 1 95 ? -14.205 -17.214 -36.201 1.00 53.47 95 LYS A CA 1
ATOM 697 C C . LYS A 1 95 ? -14.422 -17.312 -34.694 1.00 53.47 95 LYS A C 1
ATOM 699 O O . LYS A 1 95 ? -15.313 -18.013 -34.229 1.00 53.47 95 LYS A O 1
ATOM 704 N N . GLY A 1 96 ? -13.573 -16.627 -33.940 1.00 60.81 96 GLY A N 1
ATOM 705 C CA . GLY A 1 96 ? -13.517 -16.727 -32.491 1.00 60.81 96 GLY A CA 1
ATOM 706 C C . GLY A 1 96 ? -13.296 -15.386 -31.808 1.00 60.81 96 GLY A C 1
ATOM 707 O O . GLY A 1 96 ? -12.949 -14.373 -32.425 1.00 60.81 96 GLY A O 1
ATOM 708 N N . PHE A 1 97 ? -13.499 -15.406 -30.496 1.00 66.44 97 PHE A N 1
ATOM 709 C CA . PHE A 1 97 ? -13.046 -14.351 -29.606 1.00 66.44 97 PHE A CA 1
ATOM 710 C C . PHE A 1 97 ?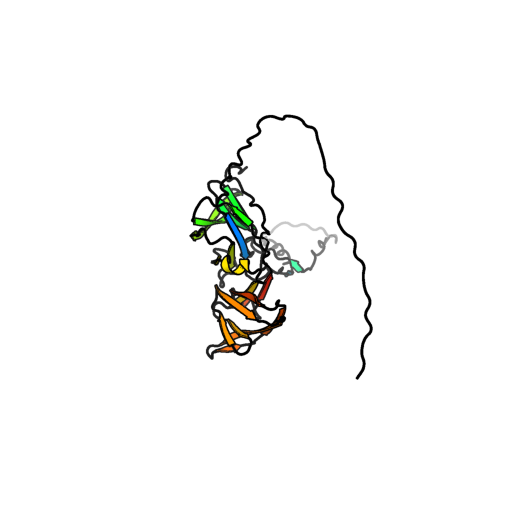 -11.582 -14.606 -29.246 1.00 66.44 97 PHE A C 1
ATOM 712 O O . PHE A 1 97 ? -11.263 -15.622 -28.636 1.00 66.44 97 PHE A O 1
ATOM 719 N N . VAL A 1 98 ? -10.696 -13.677 -29.596 1.00 76.12 98 VAL A N 1
ATOM 720 C CA . VAL A 1 98 ? -9.291 -13.696 -29.172 1.00 76.12 98 VAL A CA 1
ATOM 721 C C . VAL A 1 98 ? -9.097 -12.822 -27.940 1.00 76.12 98 VAL A C 1
ATOM 723 O O . VAL A 1 98 ? -9.745 -11.779 -27.797 1.00 76.12 98 VAL A O 1
ATOM 726 N N . VAL A 1 99 ? -8.185 -13.227 -27.054 1.00 75.50 99 VAL A N 1
ATOM 727 C CA . VAL A 1 99 ? -7.715 -12.362 -25.967 1.00 75.50 99 VAL A CA 1
ATOM 728 C C . VAL A 1 99 ? -6.869 -11.252 -26.585 1.00 75.50 99 VAL A C 1
ATOM 730 O O . VAL A 1 99 ? -5.811 -11.503 -27.157 1.00 75.50 99 VAL A O 1
ATOM 733 N N . LEU A 1 100 ? -7.341 -10.015 -26.474 1.00 78.00 100 LEU A N 1
ATOM 734 C CA . LEU A 1 100 ? -6.607 -8.838 -26.910 1.00 78.00 100 LEU A CA 1
ATOM 735 C C . LEU A 1 100 ? -5.429 -8.615 -25.958 1.00 78.00 100 LEU A C 1
ATOM 737 O O . LEU A 1 100 ? -5.634 -8.378 -24.763 1.00 78.00 100 LEU A O 1
ATOM 741 N N . GLN A 1 101 ? -4.205 -8.660 -26.489 1.00 77.88 101 GLN A N 1
ATOM 742 C CA . GLN A 1 101 ? -3.030 -8.207 -25.748 1.00 77.88 101 GLN A CA 1
ATOM 743 C C . GLN A 1 101 ? -3.212 -6.731 -25.369 1.00 77.88 101 GLN A C 1
ATOM 745 O O . GLN A 1 101 ? -3.669 -5.914 -26.171 1.00 77.88 101 GLN A O 1
ATOM 750 N N . ARG A 1 102 ? -2.895 -6.407 -24.116 1.00 77.56 102 ARG A N 1
ATOM 751 C CA . ARG A 1 102 ? -2.932 -5.045 -23.572 1.00 77.56 102 ARG A CA 1
ATOM 752 C C . ARG A 1 102 ? -1.500 -4.573 -23.372 1.00 77.56 102 ARG A C 1
ATOM 754 O O . ARG A 1 102 ? -0.622 -5.390 -23.103 1.00 77.56 102 ARG A O 1
ATOM 761 N N . ASP A 1 103 ? -1.287 -3.267 -23.477 1.00 81.31 103 ASP A N 1
ATOM 762 C CA . ASP A 1 103 ? 0.017 -2.657 -23.224 1.00 81.31 103 ASP A CA 1
ATOM 763 C C . ASP A 1 103 ? 0.500 -3.003 -21.801 1.00 81.31 103 ASP A C 1
ATOM 765 O O . ASP A 1 103 ? -0.291 -2.999 -20.852 1.00 81.31 103 ASP A O 1
ATOM 769 N N . ALA A 1 104 ? 1.792 -3.305 -21.642 1.00 79.94 104 ALA A N 1
ATOM 770 C CA . ALA A 1 104 ? 2.391 -3.636 -20.349 1.00 79.94 104 ALA A CA 1
ATOM 771 C C . ALA A 1 104 ? 2.164 -2.533 -19.293 1.00 79.94 104 ALA A C 1
ATOM 773 O O . ALA A 1 104 ? 1.978 -2.833 -18.115 1.00 79.94 104 ALA A O 1
ATOM 774 N N . SER A 1 105 ? 2.092 -1.270 -19.719 1.00 81.44 105 SER A N 1
ATOM 775 C CA . SER A 1 105 ? 1.803 -0.112 -18.870 1.00 81.44 105 SER A CA 1
ATOM 776 C C . SER A 1 105 ? 0.351 -0.036 -18.370 1.00 81.44 105 SER A C 1
ATOM 778 O O . SER A 1 105 ? 0.061 0.753 -17.472 1.00 81.44 105 SER A O 1
ATOM 780 N N . GLU A 1 106 ? -0.579 -0.856 -18.875 1.00 81.88 106 GLU A N 1
ATOM 781 C CA . GLU A 1 106 ? -1.934 -0.994 -18.305 1.00 81.88 106 GLU A CA 1
ATOM 782 C C . GLU A 1 106 ? -1.976 -1.884 -17.052 1.00 81.88 106 GLU A C 1
ATOM 784 O O . GLU A 1 106 ? -2.990 -1.909 -16.346 1.00 81.88 106 GLU A O 1
ATOM 789 N N . TYR A 1 107 ? -0.896 -2.611 -16.757 1.00 84.06 107 TYR A N 1
ATOM 790 C CA . TYR A 1 107 ? -0.804 -3.511 -15.611 1.00 84.06 107 TYR A CA 1
ATOM 791 C C . TYR A 1 107 ? -0.141 -2.824 -14.405 1.00 84.06 107 TYR A C 1
ATOM 793 O O . TYR A 1 107 ? 0.747 -1.990 -14.579 1.00 84.06 107 TYR A O 1
ATOM 801 N N . PRO A 1 108 ? -0.536 -3.176 -13.166 1.00 86.81 108 PRO A N 1
ATOM 802 C CA . PRO A 1 108 ? 0.146 -2.689 -11.972 1.00 86.81 108 PRO A CA 1
ATOM 803 C C . PRO A 1 108 ? 1.595 -3.196 -11.893 1.00 86.81 108 PRO A C 1
ATOM 805 O O . PRO A 1 108 ? 1.884 -4.308 -12.352 1.00 86.81 108 PRO A O 1
ATOM 808 N N . PRO A 1 109 ? 2.500 -2.437 -11.248 1.00 88.38 109 PRO A N 1
ATOM 809 C CA . PRO A 1 109 ? 3.882 -2.861 -11.056 1.00 88.38 109 PRO A CA 1
ATOM 810 C C . PRO A 1 109 ? 3.942 -4.143 -10.218 1.00 88.38 109 PRO A C 1
ATOM 812 O O . PRO A 1 109 ? 3.326 -4.231 -9.155 1.00 88.38 109 PRO A O 1
ATOM 815 N N . ARG A 1 110 ? 4.713 -5.132 -10.688 1.00 89.94 110 ARG A N 1
ATOM 816 C CA . ARG A 1 110 ? 4.906 -6.434 -10.013 1.00 89.94 110 ARG A CA 1
ATOM 817 C C . ARG A 1 110 ? 5.943 -6.399 -8.887 1.00 89.94 110 ARG A C 1
ATOM 819 O O . ARG A 1 110 ? 5.927 -7.274 -8.027 1.00 89.94 110 ARG A O 1
ATOM 826 N N . ALA A 1 111 ? 6.819 -5.400 -8.881 1.00 92.12 111 ALA A N 1
ATOM 827 C CA . ALA A 1 111 ? 7.754 -5.126 -7.798 1.00 92.12 111 ALA A CA 1
ATOM 828 C C . ALA A 1 111 ? 8.079 -3.626 -7.743 1.00 92.12 111 ALA A C 1
ATOM 830 O O . ALA A 1 111 ? 8.030 -2.941 -8.767 1.00 92.12 111 ALA A O 1
ATOM 831 N N . LEU A 1 112 ? 8.457 -3.145 -6.561 1.00 93.44 112 LEU A N 1
ATOM 832 C CA . LEU A 1 112 ? 9.273 -1.944 -6.398 1.00 93.44 112 LEU A CA 1
ATOM 833 C C . LEU A 1 112 ? 10.701 -2.350 -6.034 1.00 93.44 112 LEU A C 1
ATOM 835 O O . LEU A 1 112 ? 10.946 -3.452 -5.545 1.00 93.44 112 LEU A O 1
ATOM 839 N N . TYR A 1 113 ? 11.640 -1.438 -6.245 1.00 94.12 113 TYR A N 1
ATOM 840 C CA . TYR A 1 113 ? 13.049 -1.635 -5.929 1.00 94.12 113 TYR A CA 1
ATOM 841 C C . TYR A 1 113 ? 13.495 -0.566 -4.941 1.00 94.12 113 TYR A C 1
ATOM 843 O O . TYR A 1 113 ? 13.202 0.610 -5.138 1.00 94.12 113 TYR A O 1
ATOM 851 N N . LEU A 1 114 ? 14.192 -0.953 -3.879 1.00 93.56 114 LEU A N 1
ATOM 852 C CA . LEU A 1 114 ? 14.702 -0.023 -2.877 1.00 93.56 114 LEU A CA 1
ATOM 853 C C . LEU A 1 114 ? 16.233 -0.006 -2.923 1.00 93.56 114 LEU A C 1
ATOM 855 O O . LEU A 1 114 ? 16.868 -1.054 -2.808 1.00 93.56 114 LEU A O 1
ATOM 859 N N . LYS A 1 115 ? 16.836 1.171 -3.110 1.00 90.00 115 LYS A N 1
ATOM 860 C CA . LYS A 1 115 ? 18.297 1.289 -3.227 1.00 90.00 115 LYS A CA 1
ATOM 861 C C . LYS A 1 115 ? 18.983 1.050 -1.875 1.00 90.00 115 LYS A C 1
ATOM 863 O O . LYS A 1 115 ? 18.596 1.639 -0.870 1.00 90.00 115 LYS A O 1
ATOM 868 N N . GLN A 1 116 ? 20.009 0.200 -1.858 1.00 87.38 116 GLN A N 1
ATOM 869 C CA . GLN A 1 116 ? 20.788 -0.183 -0.674 1.00 87.38 116 GLN A CA 1
ATOM 870 C C . GLN A 1 116 ? 22.290 -0.140 -0.996 1.00 87.38 116 GLN A C 1
ATOM 872 O O . GLN A 1 116 ? 22.941 -1.165 -1.217 1.00 87.38 116 GLN A O 1
ATOM 877 N N . GLY A 1 117 ? 22.843 1.075 -1.052 1.00 84.12 117 GLY A N 1
ATOM 878 C CA . GLY A 1 117 ? 24.166 1.321 -1.635 1.00 84.12 117 GLY A CA 1
ATOM 879 C C . GLY A 1 117 ? 24.130 1.080 -3.145 1.00 84.12 117 GLY A C 1
ATOM 880 O O . GLY A 1 117 ? 23.290 1.656 -3.835 1.00 84.12 117 GLY A O 1
ATOM 881 N N . ASP A 1 118 ? 24.994 0.193 -3.636 1.00 85.19 118 ASP A N 1
ATOM 882 C CA . ASP A 1 118 ? 25.094 -0.167 -5.060 1.00 85.19 118 ASP A CA 1
ATOM 883 C C . ASP A 1 118 ? 24.080 -1.236 -5.511 1.00 85.19 118 ASP A C 1
ATOM 885 O O . ASP A 1 118 ? 23.969 -1.518 -6.707 1.00 85.19 118 ASP A O 1
ATOM 889 N N . LYS A 1 119 ? 23.344 -1.846 -4.572 1.00 90.12 119 LYS A N 1
ATOM 890 C CA . LYS A 1 119 ? 22.372 -2.920 -4.842 1.00 90.12 119 LYS A CA 1
ATOM 891 C C . LYS A 1 119 ? 20.932 -2.420 -4.751 1.00 90.12 119 LYS A C 1
ATOM 893 O O . LYS A 1 119 ? 20.648 -1.434 -4.069 1.00 90.12 119 LYS A O 1
ATOM 898 N N . PHE A 1 120 ? 20.008 -3.145 -5.376 1.00 91.50 120 PHE A N 1
ATOM 899 C CA . PHE A 1 120 ? 18.568 -2.922 -5.229 1.00 91.50 120 PHE A CA 1
ATOM 900 C C . PHE A 1 120 ? 17.898 -4.089 -4.504 1.00 91.50 120 PHE A C 1
ATOM 902 O O . PHE A 1 120 ? 17.926 -5.220 -4.978 1.00 91.50 120 PHE A O 1
ATOM 909 N N . ALA A 1 121 ? 17.251 -3.797 -3.379 1.00 93.06 121 ALA A N 1
ATOM 910 C CA . ALA A 1 121 ? 16.343 -4.706 -2.695 1.00 93.06 121 ALA A CA 1
ATOM 911 C C . ALA A 1 121 ? 15.033 -4.842 -3.480 1.00 93.06 121 ALA A C 1
ATOM 913 O O . ALA A 1 121 ? 14.398 -3.831 -3.790 1.00 93.06 121 ALA A O 1
ATOM 914 N N . VAL A 1 122 ? 14.617 -6.071 -3.786 1.00 94.44 122 VAL A N 1
ATOM 915 C CA . VAL A 1 122 ? 13.355 -6.343 -4.488 1.00 94.44 122 VAL A CA 1
ATOM 916 C C . VAL A 1 122 ? 12.203 -6.400 -3.487 1.00 94.44 122 VAL A C 1
ATOM 918 O O . VAL A 1 122 ? 12.220 -7.181 -2.539 1.00 94.44 122 VAL A O 1
ATOM 921 N N . LEU A 1 123 ? 11.178 -5.582 -3.715 1.00 94.44 123 LEU A N 1
ATOM 922 C CA . LEU A 1 123 ? 9.950 -5.544 -2.928 1.00 94.44 123 LEU A CA 1
ATOM 923 C C . LEU A 1 123 ? 8.791 -6.047 -3.808 1.00 94.44 123 LEU A C 1
ATOM 925 O O . LEU A 1 123 ? 8.268 -5.271 -4.614 1.00 94.44 123 LEU A O 1
ATOM 929 N N . PRO A 1 124 ? 8.396 -7.332 -3.721 1.00 92.56 124 PRO A N 1
ATOM 930 C CA . PRO A 1 124 ? 7.339 -7.888 -4.553 1.00 92.56 124 PRO A CA 1
ATOM 931 C C . PRO A 1 124 ? 5.988 -7.253 -4.208 1.00 92.56 124 PRO A C 1
ATOM 933 O O . PRO A 1 124 ? 5.631 -7.082 -3.043 1.00 92.56 124 PRO A O 1
ATOM 936 N N . CYS A 1 125 ? 5.222 -6.926 -5.242 1.00 90.62 125 CYS A N 1
ATOM 937 C CA . CYS A 1 125 ? 3.924 -6.284 -5.113 1.00 90.62 125 CYS A CA 1
ATOM 938 C C . CYS A 1 125 ? 2.796 -7.317 -5.029 1.00 90.62 125 CYS A C 1
ATOM 940 O O . CYS A 1 125 ? 2.576 -8.086 -5.966 1.00 90.62 125 CYS A O 1
ATOM 942 N N . ALA A 1 126 ? 2.012 -7.273 -3.955 1.00 86.00 126 ALA A N 1
ATOM 943 C CA . ALA A 1 126 ? 0.812 -8.087 -3.801 1.00 86.00 126 ALA A CA 1
ATOM 944 C C . ALA A 1 126 ? -0.413 -7.298 -4.305 1.00 86.00 126 ALA A C 1
ATOM 946 O O . ALA A 1 126 ? -0.956 -6.447 -3.601 1.00 86.00 126 ALA A O 1
ATOM 947 N N . GLN A 1 127 ? -0.832 -7.508 -5.563 1.00 85.38 127 GLN A N 1
ATOM 948 C CA . GLN A 1 127 ? -1.966 -6.758 -6.125 1.00 85.38 127 GLN A CA 1
ATOM 949 C C . GLN A 1 127 ? -3.238 -7.019 -5.311 1.00 85.38 127 GLN A C 1
ATOM 951 O O . GLN A 1 127 ? -3.637 -8.170 -5.135 1.00 85.38 127 GLN A O 1
ATOM 956 N N . ASN A 1 128 ? -3.897 -5.945 -4.860 1.00 79.38 128 ASN A N 1
ATOM 957 C CA . ASN A 1 128 ? -5.136 -5.990 -4.077 1.00 79.38 128 ASN A CA 1
ATOM 958 C C . ASN A 1 128 ? -5.105 -7.013 -2.917 1.00 79.38 128 ASN A C 1
ATOM 960 O O . ASN A 1 128 ? -6.129 -7.606 -2.584 1.00 79.38 128 ASN A O 1
ATOM 964 N N . SER A 1 129 ? -3.934 -7.252 -2.324 1.00 81.56 129 SER A N 1
ATOM 965 C CA . SER A 1 129 ? -3.716 -8.266 -1.291 1.00 81.56 129 SER A CA 1
ATOM 966 C C . SER A 1 129 ? -2.606 -7.823 -0.341 1.00 81.56 129 SER A C 1
ATOM 968 O O . SER A 1 129 ? -1.710 -7.074 -0.714 1.00 81.56 129 SER A O 1
ATOM 970 N N . ILE A 1 130 ? -2.675 -8.254 0.916 1.00 79.94 130 ILE A N 1
ATOM 971 C CA . ILE A 1 130 ? -1.634 -7.983 1.913 1.00 79.94 130 ILE A CA 1
ATOM 972 C C . ILE A 1 130 ? -0.691 -9.183 1.895 1.00 79.94 130 ILE A C 1
ATOM 974 O O . ILE A 1 130 ? -1.023 -10.241 2.424 1.00 79.94 130 ILE A O 1
ATOM 978 N N . GLY A 1 131 ? 0.447 -9.037 1.217 1.00 77.94 131 GLY A N 1
ATOM 979 C CA . GLY A 1 131 ? 1.481 -10.071 1.164 1.00 77.94 131 GLY A CA 1
ATOM 980 C C . GLY A 1 131 ? 2.315 -10.154 2.446 1.00 77.94 131 GLY A C 1
ATOM 981 O O . GLY A 1 131 ? 2.207 -9.313 3.337 1.00 77.94 131 GLY A O 1
ATOM 982 N N . THR A 1 132 ? 3.199 -11.151 2.513 1.00 86.50 132 THR A N 1
ATOM 983 C CA . THR A 1 132 ? 4.293 -11.192 3.497 1.00 86.50 132 THR A CA 1
ATOM 984 C C . THR A 1 132 ? 5.199 -9.966 3.300 1.00 86.50 132 THR A C 1
ATOM 986 O O . THR A 1 132 ? 5.551 -9.690 2.149 1.00 86.50 132 THR A O 1
ATOM 989 N N . PRO A 1 133 ? 5.613 -9.246 4.357 1.00 90.75 133 PRO A N 1
ATOM 990 C CA . PRO A 1 133 ? 6.541 -8.132 4.209 1.00 90.75 133 PRO A CA 1
ATOM 991 C C . PRO A 1 133 ? 7.936 -8.626 3.824 1.00 90.75 133 PRO A C 1
ATOM 993 O O . PRO A 1 133 ? 8.309 -9.760 4.130 1.00 90.75 133 PRO A O 1
ATOM 996 N N . VAL A 1 134 ? 8.734 -7.753 3.215 1.00 93.31 134 VAL A N 1
ATOM 997 C CA . VAL A 1 134 ? 10.182 -7.961 3.069 1.00 93.31 134 VAL A CA 1
ATOM 998 C C . VAL A 1 134 ? 10.899 -7.220 4.188 1.00 93.31 134 VAL A C 1
ATOM 1000 O O . VAL A 1 134 ? 10.691 -6.017 4.348 1.00 93.31 134 VAL A O 1
ATOM 1003 N N . ARG A 1 135 ? 11.760 -7.916 4.939 1.00 93.50 135 ARG A N 1
ATOM 1004 C CA . ARG A 1 135 ? 12.636 -7.285 5.931 1.00 93.50 135 ARG A CA 1
ATOM 1005 C C . ARG A 1 135 ? 13.845 -6.681 5.236 1.00 93.50 135 ARG A C 1
ATOM 1007 O O . ARG A 1 135 ? 14.690 -7.402 4.710 1.00 93.50 135 ARG A O 1
ATOM 1014 N N . VAL A 1 136 ? 13.932 -5.358 5.260 1.00 92.00 136 VAL A N 1
ATOM 1015 C CA . VAL A 1 136 ? 15.001 -4.588 4.627 1.00 92.00 136 VAL A CA 1
ATOM 1016 C C . VAL A 1 136 ? 15.964 -4.070 5.702 1.00 92.00 136 VAL A C 1
ATOM 1018 O O . VAL A 1 136 ? 15.559 -3.218 6.494 1.00 92.00 136 VAL A O 1
ATOM 1021 N N . PRO A 1 137 ? 17.236 -4.512 5.727 1.00 90.81 137 PRO A N 1
ATOM 1022 C CA . PRO A 1 137 ? 18.293 -3.855 6.493 1.00 90.81 137 PRO A CA 1
ATOM 1023 C C . PRO A 1 137 ? 18.572 -2.465 5.914 1.00 90.81 137 PRO A C 1
ATOM 1025 O O . PRO A 1 137 ? 18.691 -2.308 4.698 1.00 90.81 137 PRO A O 1
ATOM 1028 N N . LEU A 1 138 ? 18.684 -1.457 6.770 1.00 88.25 138 LEU A N 1
ATOM 1029 C CA . LEU A 1 138 ? 18.786 -0.057 6.381 1.00 88.25 138 LEU A CA 1
ATOM 1030 C C . LEU A 1 138 ? 20.194 0.490 6.582 1.00 88.25 138 LEU A C 1
ATOM 1032 O O . LEU A 1 138 ? 20.767 0.428 7.666 1.00 88.25 138 LEU A O 1
ATOM 1036 N N . LYS A 1 139 ? 20.715 1.096 5.512 1.00 84.69 139 LYS A N 1
ATOM 1037 C CA . LYS A 1 139 ? 21.980 1.847 5.500 1.00 84.69 139 LYS A CA 1
ATOM 1038 C C . LYS A 1 139 ? 21.781 3.368 5.433 1.00 84.69 139 LYS A C 1
ATOM 1040 O O . LYS A 1 139 ? 22.753 4.111 5.419 1.00 84.69 139 LYS A O 1
ATOM 1045 N N . SER A 1 140 ? 20.535 3.831 5.334 1.00 86.12 140 SER A N 1
ATOM 1046 C CA . SER A 1 140 ? 20.164 5.236 5.137 1.00 86.12 140 SER A CA 1
ATOM 1047 C C . SER A 1 140 ? 18.818 5.531 5.796 1.00 86.12 140 SER A C 1
ATOM 1049 O O . SER A 1 140 ? 17.941 4.668 5.831 1.00 86.12 140 SER A O 1
ATOM 1051 N N . SER A 1 141 ? 18.639 6.766 6.266 1.00 87.88 141 SER A N 1
ATOM 1052 C CA . SER A 1 141 ? 17.358 7.285 6.763 1.00 87.88 141 SER A CA 1
ATOM 1053 C C . SER A 1 141 ? 16.388 7.698 5.649 1.00 87.88 141 SER A C 1
ATOM 1055 O O . SER A 1 141 ? 15.241 8.035 5.930 1.00 87.88 141 SER A O 1
ATOM 1057 N N . ASN A 1 142 ? 16.811 7.655 4.382 1.00 92.00 142 ASN A N 1
ATOM 1058 C CA . ASN A 1 142 ? 15.953 7.903 3.227 1.00 92.00 142 ASN A CA 1
ATOM 1059 C C . ASN A 1 142 ? 15.692 6.602 2.460 1.00 92.00 142 ASN A C 1
ATOM 1061 O O . ASN A 1 142 ? 16.598 6.024 1.860 1.00 92.00 142 ASN A O 1
ATOM 1065 N N . LEU A 1 143 ? 14.430 6.175 2.447 1.00 92.56 143 LEU A N 1
ATOM 1066 C CA . LEU A 1 143 ? 13.935 5.059 1.650 1.00 92.56 143 LEU A CA 1
ATOM 1067 C C . LEU A 1 143 ? 13.588 5.563 0.246 1.00 92.56 143 LEU A C 1
ATOM 1069 O O . LEU A 1 143 ? 12.582 6.249 0.042 1.00 92.56 143 LEU A O 1
ATOM 1073 N N . GLU A 1 144 ? 14.443 5.244 -0.720 1.00 93.75 144 GLU A N 1
ATOM 1074 C CA . GLU A 1 144 ? 14.253 5.599 -2.125 1.00 93.75 144 GLU A CA 1
ATOM 1075 C C . GLU A 1 144 ? 13.684 4.415 -2.906 1.00 93.75 144 GLU A C 1
ATOM 1077 O O . GLU A 1 144 ? 14.350 3.393 -3.082 1.00 93.75 144 GLU A O 1
ATOM 1082 N N . PHE A 1 145 ? 12.451 4.569 -3.387 1.00 92.81 145 PHE A N 1
ATOM 1083 C CA . PHE A 1 145 ? 11.742 3.567 -4.177 1.00 92.81 145 PHE A CA 1
ATOM 1084 C C . PHE A 1 145 ? 11.930 3.846 -5.667 1.00 92.81 145 PHE A C 1
ATOM 1086 O O . PHE A 1 145 ? 11.820 4.993 -6.104 1.00 92.81 145 PHE A O 1
ATOM 1093 N N . TYR A 1 146 ? 12.154 2.792 -6.442 1.00 92.81 146 TYR A N 1
ATOM 1094 C CA . TYR A 1 146 ? 12.433 2.803 -7.873 1.00 92.81 146 TYR A CA 1
ATOM 1095 C C . TYR A 1 146 ? 11.540 1.799 -8.610 1.00 92.81 146 TYR A C 1
ATOM 1097 O O . TYR A 1 146 ? 11.150 0.768 -8.059 1.00 92.81 146 TYR A O 1
ATOM 1105 N N . GLU A 1 147 ? 11.280 2.074 -9.884 1.00 89.75 147 GLU A N 1
ATOM 1106 C CA . GLU A 1 147 ? 10.788 1.098 -10.859 1.00 89.75 147 GLU A CA 1
ATOM 1107 C C . GLU A 1 147 ? 11.948 0.630 -11.743 1.00 89.75 147 GLU A C 1
ATOM 1109 O O . GLU A 1 147 ? 12.785 1.441 -12.148 1.00 89.75 147 GLU A O 1
ATOM 1114 N N . ARG A 1 148 ? 11.976 -0.665 -12.078 1.00 88.62 148 ARG A N 1
ATOM 1115 C CA . ARG A 1 148 ? 12.867 -1.214 -13.105 1.00 88.62 148 ARG A CA 1
ATOM 1116 C C . ARG A 1 148 ? 12.162 -1.189 -14.457 1.00 88.62 148 ARG A C 1
ATOM 1118 O O . ARG A 1 148 ? 11.180 -1.899 -14.654 1.00 88.62 148 ARG A O 1
ATOM 1125 N N . GLN A 1 149 ? 12.697 -0.406 -15.380 1.00 86.06 149 GLN A N 1
ATOM 1126 C CA . GLN A 1 149 ? 12.288 -0.352 -16.781 1.00 86.06 149 GLN A CA 1
ATOM 1127 C C . GLN A 1 149 ? 13.337 -1.063 -17.652 1.00 86.06 149 GLN A C 1
ATOM 1129 O O . GLN A 1 149 ? 14.438 -1.372 -17.192 1.00 86.06 149 GLN A O 1
ATOM 1134 N N . VAL A 1 150 ? 12.992 -1.335 -18.908 1.00 84.25 150 VAL A N 1
ATOM 1135 C CA . VAL A 1 150 ? 13.927 -1.808 -19.939 1.00 84.25 150 VAL A CA 1
ATOM 1136 C C . VAL A 1 150 ? 14.094 -0.668 -20.941 1.00 84.25 150 VAL A C 1
ATOM 1138 O O . VAL A 1 150 ? 13.090 -0.104 -21.374 1.00 84.25 150 VAL A O 1
ATOM 1141 N N . ASN A 1 151 ? 15.330 -0.274 -21.250 1.00 85.56 151 ASN A N 1
ATOM 1142 C CA . ASN A 1 151 ? 15.595 0.772 -22.244 1.00 85.56 151 ASN A CA 1
ATOM 1143 C C . ASN A 1 151 ? 15.580 0.211 -23.682 1.00 85.56 151 ASN A C 1
ATOM 1145 O O . ASN A 1 151 ? 15.410 -0.987 -23.899 1.00 85.56 151 ASN A O 1
ATOM 1149 N N . SER A 1 152 ? 15.795 1.080 -24.672 1.00 87.06 152 SER A N 1
ATOM 1150 C CA . SER A 1 152 ? 15.911 0.709 -26.092 1.00 87.06 152 SER A CA 1
ATOM 1151 C C . SER A 1 152 ? 17.053 -0.270 -26.401 1.00 87.06 152 SER A C 1
ATOM 1153 O O . SER A 1 152 ? 17.012 -0.933 -27.429 1.00 87.06 152 SER A O 1
ATOM 1155 N N . GLU A 1 153 ? 18.049 -0.388 -25.519 1.00 88.19 153 GLU A N 1
ATOM 1156 C CA . GLU A 1 153 ? 19.176 -1.327 -25.630 1.00 88.19 153 GLU A CA 1
ATOM 1157 C C . GLU A 1 153 ? 18.906 -2.674 -24.927 1.00 88.19 153 GLU A C 1
ATOM 1159 O O . GLU A 1 153 ? 19.814 -3.489 -24.787 1.00 88.19 153 GLU A O 1
ATOM 1164 N N . GLY A 1 154 ? 17.697 -2.901 -24.399 1.00 84.00 154 GLY A N 1
ATOM 1165 C CA . GLY A 1 154 ? 17.360 -4.107 -23.632 1.00 84.00 154 GLY A CA 1
ATOM 1166 C C . GLY A 1 154 ? 17.898 -4.134 -22.191 1.00 84.00 154 GLY A C 1
ATOM 1167 O O . GLY A 1 154 ? 17.611 -5.070 -21.443 1.00 84.00 154 GLY A O 1
ATOM 1168 N N . LYS A 1 155 ? 18.628 -3.101 -21.752 1.00 86.31 155 LYS A N 1
ATOM 1169 C CA . LYS A 1 155 ? 19.231 -3.016 -20.413 1.00 86.31 155 LYS A CA 1
ATOM 1170 C C . LYS A 1 155 ? 18.218 -2.571 -19.361 1.00 86.31 155 LYS A C 1
ATOM 1172 O O . LYS A 1 155 ? 17.333 -1.750 -19.609 1.00 86.31 155 LYS A O 1
ATOM 1177 N N . HIS A 1 156 ? 18.381 -3.082 -18.142 1.00 86.19 156 HIS A N 1
ATOM 1178 C CA . HIS A 1 156 ? 17.582 -2.663 -16.993 1.00 86.19 156 HIS A CA 1
ATOM 1179 C C . HIS A 1 156 ? 18.005 -1.281 -16.483 1.00 86.19 156 HIS A C 1
ATOM 1181 O O . HIS A 1 156 ? 19.139 -1.088 -16.050 1.00 86.19 156 HIS A O 1
ATOM 1187 N N . VAL A 1 157 ? 17.061 -0.340 -16.467 1.00 89.31 157 VAL A N 1
ATOM 1188 C CA . VAL A 1 157 ? 17.247 1.019 -15.944 1.00 89.31 157 VAL A CA 1
ATOM 1189 C C . VAL A 1 157 ? 16.322 1.231 -14.751 1.00 89.31 157 VAL A C 1
ATOM 1191 O O . VAL A 1 157 ? 15.132 0.926 -14.815 1.00 89.31 157 VAL A O 1
ATOM 1194 N N . TYR A 1 158 ? 16.859 1.766 -13.654 1.00 90.31 158 TYR A N 1
ATOM 1195 C CA . TYR A 1 158 ? 16.108 2.011 -12.423 1.00 90.31 158 TYR A CA 1
ATOM 1196 C C . TYR A 1 158 ? 15.731 3.488 -12.312 1.00 90.31 158 TYR A C 1
ATOM 1198 O O . TYR A 1 158 ? 16.589 4.350 -12.121 1.00 90.31 158 TYR A O 1
ATOM 1206 N N . LYS A 1 159 ? 14.434 3.792 -12.403 1.00 89.56 159 LYS A N 1
ATOM 1207 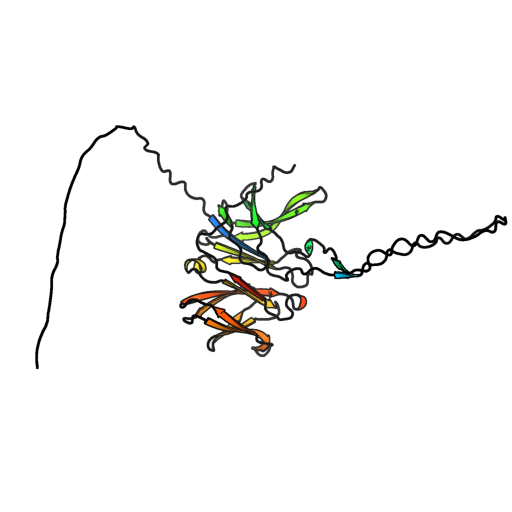C CA . LYS A 1 159 ? 13.907 5.160 -12.332 1.00 89.56 159 LYS A CA 1
ATOM 1208 C C . LYS A 1 159 ? 13.321 5.437 -10.952 1.00 89.56 159 LYS A C 1
ATOM 1210 O O . LYS A 1 159 ? 12.442 4.703 -10.504 1.00 89.56 159 LYS A O 1
ATOM 1215 N N . LYS A 1 160 ? 13.783 6.501 -10.282 1.00 91.00 160 LYS A N 1
ATOM 1216 C CA . LYS A 1 160 ? 13.267 6.892 -8.960 1.00 91.00 160 LYS A CA 1
ATOM 1217 C C . LYS A 1 160 ? 11.776 7.233 -9.058 1.00 91.00 160 LYS A C 1
ATOM 1219 O O . LYS A 1 160 ? 11.356 7.996 -9.925 1.00 91.00 160 LYS A O 1
ATOM 1224 N N . TYR A 1 161 ? 11.002 6.641 -8.160 1.00 86.44 161 TYR A N 1
ATOM 1225 C CA . TYR A 1 161 ? 9.544 6.702 -8.081 1.00 86.44 161 TYR A CA 1
ATOM 1226 C C . TYR A 1 161 ? 9.077 7.520 -6.875 1.00 86.44 161 TYR A C 1
ATOM 1228 O O . TYR A 1 161 ? 8.181 8.352 -6.992 1.00 86.44 161 TYR A O 1
ATOM 1236 N N . HIS A 1 162 ? 9.688 7.299 -5.708 1.00 92.06 162 HIS A N 1
ATOM 1237 C CA . HIS A 1 162 ? 9.327 7.984 -4.469 1.00 92.06 162 HIS A CA 1
ATOM 1238 C C . HIS A 1 162 ? 10.516 8.058 -3.501 1.00 92.06 162 HIS A C 1
ATOM 1240 O O . HIS A 1 162 ? 11.480 7.303 -3.623 1.00 92.06 162 HIS A O 1
ATOM 1246 N N . SER A 1 163 ? 10.447 8.973 -2.535 1.00 93.50 163 SER A N 1
ATOM 1247 C CA . SER A 1 163 ? 11.449 9.161 -1.484 1.00 93.50 163 SER A CA 1
ATOM 1248 C C . SER A 1 163 ? 10.725 9.359 -0.160 1.00 93.50 163 SER A C 1
ATOM 1250 O O . SER A 1 163 ? 9.853 10.221 -0.073 1.00 93.50 163 SER A O 1
ATOM 1252 N N . HIS A 1 164 ? 11.089 8.591 0.862 1.00 93.81 164 HIS A N 1
ATOM 1253 C CA . HIS A 1 164 ? 10.474 8.661 2.184 1.00 93.81 164 HIS A CA 1
ATOM 1254 C C . HIS A 1 164 ? 11.540 8.759 3.270 1.00 93.81 164 HIS A C 1
ATOM 1256 O O . HIS A 1 164 ? 12.433 7.917 3.335 1.00 93.81 164 HIS A O 1
ATOM 1262 N N . ARG A 1 165 ? 11.436 9.778 4.125 1.00 94.44 165 ARG A N 1
ATOM 1263 C CA . ARG A 1 165 ? 12.297 9.924 5.299 1.00 94.44 165 ARG A CA 1
ATOM 1264 C C . ARG A 1 165 ? 11.772 9.011 6.405 1.00 94.44 165 ARG A C 1
ATOM 1266 O O . ARG A 1 165 ? 10.683 9.244 6.920 1.00 94.44 165 ARG A O 1
ATOM 1273 N N . TRP A 1 166 ? 12.549 7.990 6.731 1.00 93.06 166 TRP A N 1
ATOM 1274 C CA . TRP A 1 166 ? 12.258 6.980 7.742 1.00 93.06 166 TRP A CA 1
ATOM 1275 C C . TRP A 1 166 ? 12.818 7.379 9.116 1.00 93.06 166 TRP A C 1
ATOM 1277 O O . TRP A 1 166 ? 13.870 8.016 9.215 1.00 93.06 166 TRP A O 1
ATOM 1287 N N . ASN A 1 167 ? 12.110 6.982 10.173 1.00 90.50 167 ASN A N 1
ATOM 1288 C CA . ASN A 1 167 ? 12.509 7.103 11.577 1.00 90.50 167 ASN A CA 1
ATOM 1289 C C . ASN A 1 167 ? 12.779 5.689 12.154 1.00 90.50 167 ASN A C 1
ATOM 1291 O O . ASN A 1 167 ? 11.949 4.807 11.938 1.00 90.50 167 ASN A O 1
ATOM 1295 N N . PRO A 1 168 ? 13.869 5.465 12.923 1.00 88.25 168 PRO A N 1
ATOM 1296 C CA . PRO A 1 168 ? 14.145 4.237 13.685 1.00 88.25 168 PRO A CA 1
ATOM 1297 C C . PRO A 1 168 ? 12.978 3.548 14.405 1.00 88.25 168 PRO A C 1
ATOM 1299 O O . PRO A 1 168 ? 13.003 2.320 14.530 1.00 88.25 168 PRO A O 1
ATOM 1302 N N . GLU A 1 169 ? 11.971 4.288 14.864 1.00 88.81 169 GLU A N 1
ATOM 1303 C CA . GLU A 1 169 ? 10.755 3.756 15.505 1.00 88.81 169 GLU A CA 1
ATOM 1304 C C . GLU A 1 169 ? 9.830 3.010 14.521 1.00 88.81 169 GLU A C 1
ATOM 1306 O O . GLU A 1 169 ? 9.100 2.094 14.906 1.00 88.81 169 GLU A O 1
ATOM 1311 N N . GLN A 1 170 ? 9.895 3.353 13.232 1.00 90.88 170 GLN A N 1
ATOM 1312 C CA . GLN A 1 170 ? 9.067 2.790 12.168 1.00 90.88 170 GLN A CA 1
ATOM 1313 C C . GLN A 1 170 ? 9.606 1.425 11.726 1.00 90.88 170 GLN A C 1
ATOM 1315 O O . GLN A 1 170 ? 10.290 1.293 10.709 1.00 90.88 170 GLN A O 1
ATOM 1320 N N . LYS A 1 171 ? 9.300 0.377 12.491 1.00 89.88 171 LYS A N 1
ATOM 1321 C CA . LYS A 1 171 ? 9.677 -1.002 12.151 1.00 89.88 171 LYS A CA 1
ATOM 1322 C C . LYS A 1 171 ? 8.854 -1.604 11.016 1.00 89.88 171 LYS A C 1
ATOM 1324 O O . LYS A 1 171 ? 9.317 -2.561 10.405 1.00 89.88 171 LYS A O 1
ATOM 1329 N N . ARG A 1 172 ? 7.646 -1.101 10.735 1.00 89.19 172 ARG A N 1
ATOM 1330 C CA . ARG A 1 172 ? 6.711 -1.705 9.768 1.00 89.19 172 ARG A CA 1
ATOM 1331 C C . ARG A 1 172 ? 6.026 -0.641 8.911 1.00 89.19 172 ARG A C 1
ATOM 1333 O O . ARG A 1 172 ? 5.254 0.166 9.424 1.00 89.19 172 ARG A O 1
ATOM 1340 N N . LEU A 1 173 ? 6.274 -0.667 7.601 1.00 92.06 173 LEU A N 1
ATOM 1341 C CA . LEU A 1 173 ? 5.724 0.291 6.637 1.00 92.06 173 LEU A CA 1
ATOM 1342 C C . LEU A 1 173 ? 4.840 -0.401 5.601 1.00 92.06 173 LEU A C 1
ATOM 1344 O O . LEU A 1 173 ? 5.264 -1.346 4.938 1.00 92.06 173 LEU A O 1
ATOM 1348 N N . LEU A 1 174 ? 3.636 0.128 5.392 1.00 90.06 174 LEU A N 1
ATOM 1349 C CA . LEU A 1 174 ? 2.789 -0.237 4.262 1.00 90.06 174 LEU A CA 1
ATOM 1350 C C . LEU A 1 174 ? 2.884 0.816 3.162 1.00 90.06 174 LEU A C 1
ATOM 1352 O O . LEU A 1 174 ? 2.424 1.945 3.321 1.00 90.06 174 LEU A O 1
ATOM 1356 N N . VAL A 1 175 ? 3.442 0.406 2.029 1.00 91.88 175 VAL A N 1
ATOM 1357 C CA . VAL A 1 175 ? 3.506 1.157 0.780 1.00 91.88 175 VAL A CA 1
ATOM 1358 C C . VAL A 1 175 ? 2.315 0.761 -0.085 1.00 91.88 175 VAL A C 1
ATOM 1360 O O . VAL A 1 175 ? 2.123 -0.407 -0.422 1.00 91.88 175 VAL A O 1
ATOM 1363 N N . THR A 1 176 ? 1.519 1.739 -0.488 1.00 89.31 176 THR A N 1
ATOM 1364 C CA . THR A 1 176 ? 0.400 1.538 -1.412 1.00 89.31 176 THR A CA 1
ATOM 1365 C C . THR A 1 176 ? 0.615 2.320 -2.690 1.00 89.31 176 THR A C 1
ATOM 1367 O O . THR A 1 176 ? 1.005 3.488 -2.633 1.00 89.31 176 THR A O 1
ATOM 1370 N N . ILE A 1 177 ? 0.322 1.682 -3.819 1.00 89.25 177 ILE A N 1
ATOM 1371 C CA . ILE A 1 177 ? 0.529 2.223 -5.161 1.00 89.25 177 ILE A CA 1
ATOM 1372 C C . ILE A 1 177 ? -0.832 2.297 -5.858 1.00 89.25 177 ILE A C 1
ATOM 1374 O O . ILE A 1 177 ? -1.493 1.271 -6.004 1.00 89.25 177 ILE A O 1
ATOM 1378 N N . THR A 1 178 ? -1.247 3.473 -6.324 1.00 85.81 178 THR A N 1
ATOM 1379 C CA . THR A 1 178 ? -2.450 3.636 -7.162 1.00 85.81 178 THR A CA 1
ATOM 1380 C C . THR A 1 178 ? -2.083 4.299 -8.482 1.00 85.81 178 THR A C 1
ATOM 1382 O O . THR A 1 178 ? -1.251 5.206 -8.509 1.00 85.81 178 THR A O 1
ATOM 1385 N N . LYS A 1 179 ? -2.714 3.908 -9.592 1.00 85.00 179 LYS A N 1
ATOM 1386 C CA . LYS A 1 179 ? -2.560 4.635 -10.863 1.00 85.00 179 LYS A CA 1
ATOM 1387 C C . LYS A 1 179 ? -3.050 6.098 -10.741 1.00 85.00 179 LYS A C 1
ATOM 1389 O O . LYS A 1 179 ? -3.849 6.399 -9.848 1.00 85.00 179 LYS A O 1
ATOM 1394 N N . PRO A 1 180 ? -2.669 7.008 -11.654 1.00 82.25 180 PRO A N 1
ATOM 1395 C CA . PRO A 1 180 ? -3.406 8.257 -11.851 1.00 82.25 180 PRO A CA 1
ATOM 1396 C C . PRO A 1 180 ? -4.830 7.938 -12.330 1.00 82.25 180 PRO A C 1
ATOM 1398 O O . PRO A 1 180 ? -5.005 7.148 -13.254 1.00 82.25 180 PRO A O 1
ATOM 1401 N N . LEU A 1 181 ? -5.866 8.520 -11.725 1.00 75.06 181 LEU A N 1
ATOM 1402 C CA . LEU A 1 181 ? -7.235 8.009 -11.918 1.00 75.06 181 LEU A CA 1
ATOM 1403 C C . LEU A 1 181 ? -7.821 8.248 -13.307 1.00 75.06 181 LEU A C 1
ATOM 1405 O O . LEU A 1 181 ? -8.492 7.361 -13.828 1.00 75.06 181 LEU A O 1
ATOM 1409 N N . ALA A 1 182 ? -7.513 9.397 -13.912 1.00 75.38 182 ALA A N 1
ATOM 1410 C CA . ALA A 1 182 ? -7.863 9.714 -15.298 1.00 75.38 182 ALA A CA 1
ATOM 1411 C C . ALA A 1 182 ? -7.007 8.946 -16.331 1.00 75.38 182 ALA A C 1
ATOM 1413 O O . ALA A 1 182 ? -7.196 9.104 -17.532 1.00 75.38 182 ALA A O 1
ATOM 1414 N N . SER A 1 183 ? -6.043 8.130 -15.884 1.00 81.56 183 SER A N 1
ATOM 1415 C CA . SER A 1 183 ? -5.177 7.341 -16.759 1.00 81.56 183 SER A CA 1
ATOM 1416 C C . SER A 1 183 ? -5.679 5.906 -16.894 1.00 81.56 183 SER A C 1
ATOM 1418 O O . SER A 1 183 ? -6.050 5.250 -15.920 1.00 81.56 183 SER A O 1
ATOM 1420 N N . LYS A 1 184 ? -5.609 5.361 -18.108 1.00 79.06 184 LYS A N 1
ATOM 1421 C CA . LYS A 1 184 ? -5.712 3.913 -18.352 1.00 79.06 184 LYS A CA 1
ATOM 1422 C C . LYS A 1 184 ? -4.458 3.162 -17.870 1.00 79.06 184 LYS A C 1
ATOM 1424 O O . LYS A 1 184 ? -4.539 1.983 -17.535 1.00 79.06 184 LYS A O 1
ATOM 1429 N N . TYR A 1 185 ? -3.325 3.861 -17.832 1.00 84.50 185 TYR A N 1
ATOM 1430 C CA . TYR A 1 185 ? -1.981 3.332 -17.613 1.00 84.50 185 TYR A CA 1
ATOM 1431 C C . TYR A 1 185 ? -1.450 3.654 -16.209 1.00 84.50 185 TYR A C 1
ATOM 1433 O O . TYR A 1 185 ? -1.759 4.700 -15.633 1.00 84.50 185 TYR A O 1
ATOM 1441 N N . TRP A 1 186 ? -0.578 2.793 -15.692 1.00 84.81 186 TRP A N 1
ATOM 1442 C CA . TRP A 1 186 ? 0.123 2.937 -14.411 1.00 84.81 186 TRP A CA 1
ATOM 1443 C C . TRP A 1 186 ? 1.348 3.859 -14.477 1.00 84.81 186 TRP A C 1
ATOM 1445 O O . TRP A 1 186 ? 2.099 3.955 -13.513 1.00 84.81 186 TRP A O 1
ATOM 1455 N N . THR A 1 187 ? 1.538 4.585 -15.579 1.00 80.75 187 THR A N 1
ATOM 1456 C CA . THR A 1 187 ? 2.594 5.591 -15.742 1.00 80.75 187 THR A CA 1
ATOM 1457 C C . THR A 1 187 ? 2.527 6.661 -14.646 1.00 80.75 187 THR A C 1
ATOM 1459 O O . THR A 1 187 ? 1.516 7.357 -14.538 1.00 80.75 187 THR A O 1
ATOM 1462 N N . LYS A 1 188 ? 3.617 6.847 -13.885 1.00 81.12 188 LYS A N 1
ATOM 1463 C CA . LYS A 1 188 ? 3.714 7.788 -12.744 1.00 81.12 188 LYS A CA 1
ATOM 1464 C C . LYS A 1 188 ? 2.632 7.536 -11.668 1.00 81.12 188 LYS A C 1
ATOM 1466 O O . LYS A 1 188 ? 1.807 8.418 -11.414 1.00 81.12 188 LYS A O 1
ATOM 1471 N N . PRO A 1 189 ? 2.593 6.354 -11.032 1.00 84.31 189 PRO A N 1
ATOM 1472 C CA . PRO A 1 189 ? 1.572 6.058 -10.044 1.00 84.31 189 PRO A CA 1
ATOM 1473 C C . PRO A 1 189 ? 1.805 6.850 -8.752 1.00 84.31 189 PRO A C 1
ATOM 1475 O O . PRO A 1 189 ? 2.922 7.235 -8.407 1.00 84.31 189 PRO A O 1
ATOM 1478 N N . GLN A 1 190 ? 0.726 7.079 -8.013 1.00 86.25 190 GLN A N 1
ATOM 1479 C CA . GLN A 1 190 ? 0.759 7.727 -6.712 1.00 86.25 190 GLN A CA 1
ATOM 1480 C C . GLN A 1 190 ? 1.170 6.707 -5.649 1.00 86.25 190 GLN A C 1
ATOM 1482 O O . GLN A 1 190 ? 0.526 5.669 -5.491 1.00 86.25 190 GLN A O 1
ATOM 1487 N N . ILE A 1 191 ? 2.230 7.022 -4.905 1.00 88.31 191 ILE A N 1
ATOM 1488 C CA . ILE A 1 191 ? 2.683 6.238 -3.754 1.00 88.31 191 ILE A CA 1
ATOM 1489 C C . ILE A 1 191 ? 2.268 6.945 -2.462 1.00 88.31 191 ILE A C 1
ATOM 1491 O O . ILE A 1 191 ? 2.455 8.156 -2.307 1.00 88.31 191 ILE A O 1
ATOM 1495 N N . LYS A 1 192 ? 1.723 6.172 -1.521 1.00 89.94 192 LYS A N 1
ATOM 1496 C CA . LYS A 1 192 ? 1.533 6.566 -0.120 1.00 89.94 192 LYS A CA 1
ATOM 1497 C C . LYS A 1 192 ? 2.129 5.516 0.800 1.00 89.94 192 LYS A C 1
ATOM 1499 O O . LYS A 1 192 ? 2.144 4.335 0.464 1.00 89.94 192 LYS A O 1
ATOM 1504 N N . ILE A 1 193 ? 2.630 5.974 1.940 1.00 91.62 193 ILE A N 1
ATOM 1505 C CA . ILE A 1 193 ? 3.313 5.151 2.933 1.00 91.62 193 ILE A CA 1
ATOM 1506 C C . ILE A 1 193 ? 2.650 5.396 4.280 1.00 91.62 193 ILE A C 1
ATOM 1508 O O . ILE A 1 193 ? 2.457 6.543 4.683 1.00 91.62 193 ILE A O 1
ATOM 1512 N N . TYR A 1 194 ? 2.300 4.306 4.950 1.00 89.56 194 TYR A N 1
ATOM 1513 C CA . TYR A 1 194 ? 1.699 4.298 6.272 1.00 89.56 194 TYR A CA 1
ATOM 1514 C C . TYR A 1 194 ? 2.639 3.583 7.228 1.00 89.56 194 TYR A C 1
ATOM 1516 O O . TYR A 1 194 ? 2.992 2.427 6.996 1.00 89.56 194 TYR A O 1
ATOM 1524 N N . ASP A 1 195 ? 2.994 4.246 8.322 1.00 90.19 195 ASP A N 1
ATOM 1525 C CA . ASP A 1 195 ? 3.534 3.546 9.480 1.00 90.19 195 ASP A CA 1
ATOM 1526 C C . ASP A 1 195 ? 2.433 2.672 10.092 1.00 90.19 195 ASP A C 1
ATOM 1528 O O . ASP A 1 195 ? 1.310 3.146 10.312 1.00 90.19 195 ASP A O 1
ATOM 1532 N N . LEU A 1 196 ? 2.759 1.394 10.288 1.00 85.44 196 LEU A N 1
ATOM 1533 C CA . LEU A 1 196 ? 1.925 0.372 10.917 1.00 85.44 196 LEU A CA 1
ATOM 1534 C C . LEU A 1 196 ? 2.546 -0.157 12.224 1.00 85.44 196 LEU A C 1
ATOM 1536 O O . LEU A 1 196 ? 2.032 -1.110 12.815 1.00 85.44 196 LEU A O 1
ATOM 1540 N N . SER A 1 197 ? 3.679 0.398 12.660 1.00 85.44 197 SER A N 1
ATOM 1541 C CA . SER A 1 197 ? 4.442 -0.112 13.803 1.00 85.44 197 SER A CA 1
ATOM 1542 C C . SER A 1 197 ? 3.625 -0.072 15.106 1.00 85.44 197 SER A C 1
ATOM 1544 O O . SER A 1 197 ? 3.525 -1.125 15.744 1.00 85.44 197 SER A O 1
ATOM 1546 N N . PRO A 1 198 ? 2.941 1.039 15.468 1.00 78.81 198 PRO A N 1
ATOM 1547 C CA . PRO A 1 198 ? 2.060 1.087 16.644 1.00 78.81 198 PRO A CA 1
ATOM 1548 C C . PRO A 1 198 ? 0.833 0.165 16.546 1.00 78.81 198 PRO A C 1
ATOM 1550 O O . PRO A 1 198 ? 0.278 -0.275 17.556 1.00 78.81 198 PRO A O 1
ATOM 1553 N N . GLU A 1 199 ? 0.356 -0.114 15.333 1.00 72.44 199 GLU A N 1
ATOM 1554 C CA . GLU A 1 199 ? -0.837 -0.921 15.099 1.00 72.44 199 GLU A CA 1
ATOM 1555 C C . GLU A 1 199 ? -0.574 -2.425 15.198 1.00 72.44 199 GLU A C 1
ATOM 1557 O O . GLU A 1 199 ? -1.395 -3.155 15.758 1.00 72.44 199 GLU A O 1
ATOM 1562 N N . LEU A 1 200 ? 0.557 -2.894 14.676 1.00 63.56 200 LEU A N 1
ATOM 1563 C CA . LEU A 1 200 ? 0.821 -4.322 14.489 1.00 63.56 200 LEU A CA 1
ATOM 1564 C C . LEU A 1 200 ? 1.331 -5.047 15.732 1.00 63.56 200 LEU A C 1
ATOM 1566 O O . LEU A 1 200 ? 1.165 -6.260 15.824 1.00 63.56 200 LEU A O 1
ATOM 1570 N N . VAL A 1 201 ? 1.823 -4.314 16.735 1.00 56.78 201 VAL A N 1
ATOM 1571 C CA . VAL A 1 201 ? 2.104 -4.853 18.083 1.00 56.78 201 VAL A CA 1
ATOM 1572 C C . VAL A 1 201 ? 0.861 -5.516 18.707 1.00 56.78 201 VAL A C 1
ATOM 1574 O O . VAL A 1 201 ? 0.988 -6.358 19.587 1.00 56.78 201 VAL A O 1
ATOM 1577 N N . LYS A 1 202 ? -0.351 -5.190 18.227 1.00 58.69 202 LYS A N 1
ATOM 1578 C CA . LYS A 1 202 ? -1.627 -5.742 18.717 1.00 58.69 202 LYS A CA 1
ATOM 1579 C C . LYS A 1 202 ? -2.289 -6.762 17.770 1.00 58.69 202 LYS A C 1
ATOM 1581 O O . LYS A 1 202 ? -3.478 -7.022 17.916 1.00 58.69 202 LYS A O 1
ATOM 1586 N N . GLY A 1 203 ? -1.571 -7.301 16.773 1.00 61.56 203 GLY A N 1
ATOM 1587 C CA . GLY A 1 203 ? -2.069 -8.380 15.892 1.00 61.56 203 GLY A CA 1
ATOM 1588 C C . GLY A 1 203 ? -3.288 -8.029 15.019 1.00 61.56 203 GLY A C 1
ATOM 1589 O O . GLY A 1 203 ? -4.043 -8.916 14.611 1.00 61.56 203 GLY A O 1
ATOM 1590 N N . LYS A 1 204 ? -3.499 -6.731 14.766 1.00 67.69 204 LYS A N 1
ATOM 1591 C CA . LYS A 1 204 ? -4.729 -6.159 14.197 1.00 67.69 204 LYS A CA 1
ATOM 1592 C C . LYS A 1 204 ? -5.066 -6.682 12.788 1.00 67.69 204 LYS A C 1
ATOM 1594 O O . LYS A 1 204 ? -4.187 -6.677 11.920 1.00 67.69 204 LYS A O 1
ATOM 1599 N N . PRO A 1 205 ? -6.333 -7.037 12.497 1.00 71.56 205 PRO A N 1
ATOM 1600 C CA . PRO A 1 205 ? -6.781 -7.244 11.124 1.00 71.56 205 PRO A CA 1
ATOM 1601 C C . PRO A 1 205 ? -6.751 -5.924 10.335 1.00 71.56 205 PRO A C 1
ATOM 1603 O O . PRO A 1 205 ? -7.195 -4.878 10.816 1.00 71.56 205 PRO A O 1
ATOM 1606 N N . LEU A 1 206 ? -6.255 -5.979 9.096 1.00 73.56 206 LEU A N 1
ATOM 1607 C CA . LEU A 1 206 ? -6.258 -4.852 8.167 1.00 73.56 206 LEU A CA 1
ATOM 1608 C C . LEU A 1 206 ? -7.363 -5.041 7.124 1.00 73.56 206 LEU A C 1
ATOM 1610 O O . LEU A 1 206 ? -7.409 -6.038 6.396 1.00 73.56 206 LEU A O 1
ATOM 1614 N N . LEU A 1 207 ? -8.227 -4.034 7.040 1.00 75.75 207 LEU A N 1
ATOM 1615 C CA . LEU A 1 207 ? -9.190 -3.831 5.977 1.00 75.75 207 LEU A CA 1
ATOM 1616 C C . LEU A 1 207 ? -8.756 -2.635 5.121 1.00 75.75 207 LEU A C 1
ATOM 1618 O O . LEU A 1 207 ? -8.691 -1.497 5.576 1.00 75.75 207 LEU A O 1
ATOM 1622 N N . VAL A 1 208 ? -8.516 -2.869 3.839 1.00 71.00 208 VAL A N 1
ATOM 1623 C CA . VAL A 1 208 ? -8.387 -1.791 2.858 1.00 71.00 208 VAL A CA 1
ATOM 1624 C C . VAL A 1 208 ? -9.718 -1.591 2.156 1.00 71.00 208 VAL A C 1
ATOM 1626 O O . VAL A 1 208 ? -10.371 -2.564 1.783 1.00 71.00 208 VAL A O 1
ATOM 1629 N N . VAL A 1 209 ? -10.093 -0.333 1.951 1.00 72.06 209 VAL A N 1
ATOM 1630 C CA . VAL A 1 209 ? -11.304 0.103 1.266 1.00 72.06 209 VAL A CA 1
ATOM 1631 C C . VAL A 1 209 ? -10.936 1.038 0.116 1.00 72.06 209 VAL A C 1
ATOM 1633 O O . VAL A 1 209 ? -10.222 2.022 0.304 1.00 72.06 209 VAL A O 1
ATOM 1636 N N . ASN A 1 210 ? -11.486 0.809 -1.073 1.00 66.25 210 ASN A N 1
ATOM 1637 C CA . ASN A 1 210 ? -11.426 1.820 -2.131 1.00 66.25 210 ASN A CA 1
ATOM 1638 C C . ASN A 1 210 ? -12.501 2.896 -1.900 1.00 66.25 210 ASN A C 1
ATOM 1640 O O . ASN A 1 210 ? -13.672 2.577 -1.717 1.00 66.25 210 ASN A O 1
ATOM 1644 N N . ALA A 1 211 ? -12.090 4.160 -1.945 1.00 58.75 211 ALA A N 1
ATOM 1645 C CA . ALA A 1 211 ? -12.912 5.363 -1.933 1.00 58.75 211 ALA A CA 1
ATOM 1646 C C . ALA A 1 211 ? -12.801 6.057 -3.300 1.00 58.75 211 ALA A C 1
ATOM 1648 O O . ALA A 1 211 ? -11.722 6.110 -3.881 1.00 58.75 211 ALA A O 1
ATOM 1649 N N . GLY A 1 212 ? -13.872 6.639 -3.839 1.00 55.78 212 GLY A N 1
ATOM 1650 C CA . GLY A 1 212 ? -13.709 7.495 -5.023 1.00 55.78 212 GLY A CA 1
ATOM 1651 C C . GLY A 1 212 ? -12.899 8.747 -4.662 1.00 55.78 212 GLY A C 1
ATOM 1652 O O . GLY A 1 212 ? -13.087 9.288 -3.577 1.00 55.78 212 GLY A O 1
ATOM 1653 N N . GLN A 1 213 ? -12.015 9.251 -5.530 1.00 51.41 213 GLN A N 1
ATOM 1654 C CA . GLN A 1 213 ? -11.244 10.471 -5.196 1.00 51.41 213 GLN A CA 1
ATOM 1655 C C . GLN A 1 213 ? -12.144 11.697 -4.985 1.00 51.41 213 GLN A C 1
ATOM 1657 O O . GLN A 1 213 ? -11.873 12.522 -4.118 1.00 51.41 213 GLN A O 1
ATOM 1662 N N . GLU A 1 214 ? -13.258 11.760 -5.711 1.00 52.25 214 GLU A N 1
ATOM 1663 C CA . GLU A 1 214 ? -14.312 12.773 -5.571 1.00 52.25 214 GLU A CA 1
ATOM 1664 C C . GLU A 1 214 ? -15.296 12.478 -4.420 1.00 52.25 214 GLU A C 1
ATOM 1666 O O . GLU A 1 214 ? -16.275 13.196 -4.226 1.00 52.25 214 GLU A O 1
ATOM 1671 N N . ARG A 1 215 ? -15.119 11.361 -3.702 1.00 60.62 215 ARG A N 1
ATOM 1672 C CA . ARG A 1 215 ? -16.170 10.723 -2.899 1.00 60.62 215 ARG A CA 1
ATOM 1673 C C . ARG A 1 215 ? -15.643 10.339 -1.523 1.00 60.62 215 ARG A C 1
ATOM 1675 O O . ARG A 1 215 ? -15.044 9.283 -1.338 1.00 60.62 215 ARG A O 1
ATOM 1682 N N . VAL A 1 216 ? -15.933 11.182 -0.533 1.00 66.44 216 VAL A N 1
ATOM 1683 C CA . VAL A 1 216 ? -15.683 10.855 0.876 1.00 66.44 216 VAL A CA 1
ATOM 1684 C C . VAL A 1 216 ? -16.491 9.607 1.231 1.00 66.44 216 VAL A C 1
ATOM 1686 O O . VAL A 1 216 ? -17.710 9.583 1.046 1.00 66.44 216 VAL A O 1
ATOM 1689 N N . VAL A 1 217 ? -15.827 8.569 1.737 1.00 72.50 217 VAL A N 1
ATOM 1690 C CA . VAL A 1 217 ? -16.515 7.360 2.192 1.00 72.50 217 VAL A CA 1
ATOM 1691 C C . VAL A 1 217 ? -17.069 7.624 3.582 1.00 72.50 217 VAL A C 1
ATOM 1693 O O . VAL A 1 217 ? -16.325 7.898 4.523 1.00 72.50 217 VAL A O 1
ATOM 1696 N N . GLY A 1 218 ? -18.388 7.571 3.709 1.00 73.31 218 GLY A N 1
ATOM 1697 C CA . GLY A 1 218 ? -19.040 7.557 5.008 1.00 73.31 218 GLY A CA 1
ATOM 1698 C C . GLY A 1 218 ? -19.061 6.132 5.547 1.00 73.31 218 GLY A C 1
ATOM 1699 O O . GLY A 1 218 ? -19.316 5.185 4.803 1.00 73.31 218 GLY A O 1
ATOM 1700 N N . LEU A 1 219 ? -18.781 6.003 6.837 1.00 76.25 219 LEU A N 1
ATOM 1701 C CA . LEU A 1 219 ? -18.713 4.755 7.581 1.00 76.25 219 LEU A CA 1
ATOM 1702 C C . LEU A 1 219 ? -19.590 4.896 8.827 1.00 76.25 219 LEU A C 1
ATOM 1704 O O . LEU A 1 219 ? -19.306 5.759 9.651 1.00 76.25 219 LEU A O 1
ATOM 1708 N N . THR A 1 220 ? -20.602 4.049 9.000 1.00 74.56 220 THR A N 1
ATOM 1709 C CA . THR A 1 220 ? -21.480 4.085 10.182 1.00 74.56 220 THR A CA 1
ATOM 1710 C C . THR A 1 220 ? -21.424 2.770 10.950 1.00 74.56 220 THR A C 1
ATOM 1712 O O . THR A 1 220 ? -21.743 1.724 10.386 1.00 74.56 220 THR A O 1
ATOM 1715 N N . MET A 1 221 ? -21.072 2.826 12.237 1.00 73.62 221 MET A N 1
ATOM 1716 C CA . MET A 1 221 ? -20.987 1.679 13.151 1.00 73.62 221 MET A CA 1
ATOM 1717 C C . MET A 1 221 ? -21.523 2.082 14.529 1.00 73.62 221 MET A C 1
ATOM 1719 O O . MET A 1 221 ? -21.101 3.098 15.071 1.00 73.62 221 MET A O 1
ATOM 1723 N N . GLY A 1 222 ? -22.457 1.311 15.100 1.00 69.56 222 GLY A N 1
ATOM 1724 C CA . GLY A 1 222 ? -22.996 1.583 16.445 1.00 69.56 222 GLY A CA 1
ATOM 1725 C C . GLY A 1 222 ? -23.591 2.990 16.622 1.00 69.56 222 GLY A C 1
ATOM 1726 O O . GLY A 1 222 ? -23.425 3.593 17.673 1.00 69.56 222 GLY A O 1
ATOM 1727 N N . GLY A 1 223 ? -24.199 3.554 15.572 1.00 68.69 223 GLY A N 1
ATOM 1728 C CA . GLY A 1 223 ? -24.705 4.935 15.551 1.00 68.69 223 GLY A CA 1
ATOM 1729 C C . GLY A 1 223 ? -23.651 6.011 15.247 1.00 68.69 223 GLY A C 1
ATOM 1730 O O . GLY A 1 223 ? -24.005 7.075 14.746 1.00 68.69 223 GLY A O 1
ATOM 1731 N N . GLN A 1 224 ? -22.357 5.739 15.441 1.00 72.81 224 GLN A N 1
ATOM 1732 C CA . GLN A 1 224 ? -21.289 6.686 15.114 1.00 72.81 224 GLN A CA 1
ATOM 1733 C C . GLN A 1 224 ? -21.002 6.711 13.609 1.00 72.81 224 GLN A C 1
ATOM 1735 O O . GLN A 1 224 ? -20.750 5.669 12.999 1.00 72.81 224 GLN A O 1
ATOM 1740 N N . ALA A 1 225 ? -20.983 7.908 13.018 1.00 76.69 225 ALA A N 1
ATOM 1741 C CA . ALA A 1 225 ? -20.613 8.136 11.623 1.00 76.69 225 ALA A CA 1
ATOM 1742 C C . ALA A 1 225 ? -19.207 8.753 11.513 1.00 76.69 225 ALA A C 1
ATOM 1744 O O . ALA A 1 225 ? -18.948 9.839 12.026 1.00 76.69 225 ALA A O 1
ATOM 1745 N N . LYS A 1 226 ? -18.303 8.084 10.792 1.00 79.25 226 LYS A N 1
ATOM 1746 C CA . LYS A 1 226 ? -16.963 8.572 10.432 1.00 79.25 226 LYS A CA 1
ATOM 1747 C C . LYS A 1 226 ? -16.904 8.918 8.944 1.00 79.25 226 LYS A C 1
ATOM 1749 O O . LYS A 1 226 ? -17.555 8.283 8.115 1.00 79.25 226 LYS A O 1
ATOM 1754 N N . ARG A 1 227 ? -16.089 9.918 8.599 1.00 82.38 227 ARG A N 1
ATOM 1755 C CA . ARG A 1 227 ? -15.827 10.349 7.218 1.00 82.38 227 ARG A CA 1
ATOM 1756 C C . ARG A 1 227 ? -14.390 10.012 6.837 1.00 82.38 227 ARG A C 1
ATOM 1758 O O . ARG A 1 227 ? -13.460 10.506 7.466 1.00 82.38 227 ARG A O 1
ATOM 1765 N N . LEU A 1 228 ? -14.209 9.200 5.803 1.00 78.69 228 LEU A N 1
ATOM 1766 C CA . LEU A 1 228 ? -12.906 8.776 5.302 1.00 78.69 228 LEU A CA 1
ATOM 1767 C C . LEU A 1 228 ? -12.605 9.511 3.994 1.00 78.69 228 LEU A C 1
ATOM 1769 O O . LEU A 1 228 ? -13.237 9.274 2.963 1.00 78.69 228 LEU A O 1
ATOM 1773 N N . LYS A 1 229 ? -11.645 10.438 4.054 1.00 78.62 229 LYS A N 1
ATOM 1774 C CA . LYS A 1 229 ? -11.055 11.068 2.865 1.00 78.62 229 LYS A CA 1
ATOM 1775 C C . LYS A 1 229 ? -10.174 10.042 2.121 1.00 78.62 229 LYS A C 1
ATOM 1777 O O . LYS A 1 229 ? -9.713 9.089 2.752 1.00 78.62 229 LYS A O 1
ATOM 1782 N N . PRO A 1 230 ? -9.887 10.222 0.820 1.00 76.50 230 PRO A N 1
ATOM 1783 C CA . PRO A 1 230 ? -8.869 9.427 0.137 1.00 76.50 230 PRO A CA 1
ATOM 1784 C C . PRO A 1 230 ? -7.535 9.456 0.899 1.00 76.50 230 PRO A C 1
ATOM 1786 O O . PRO A 1 230 ? -7.140 10.497 1.422 1.00 76.50 230 PRO A O 1
ATOM 1789 N N . PHE A 1 231 ? -6.862 8.309 0.971 1.00 77.75 231 PHE A N 1
ATOM 1790 C CA . PHE A 1 231 ? -5.647 8.054 1.758 1.00 77.75 231 PHE A CA 1
ATOM 1791 C C . PHE A 1 231 ? -5.790 8.179 3.289 1.00 77.75 231 PHE A C 1
ATOM 1793 O O . PHE A 1 231 ? -4.787 8.201 4.002 1.00 77.75 231 PHE A O 1
ATOM 1800 N N . ALA A 1 232 ? -7.010 8.250 3.834 1.00 82.62 232 ALA A N 1
ATOM 1801 C CA . ALA A 1 232 ? -7.208 8.268 5.282 1.00 82.62 232 ALA A CA 1
ATOM 1802 C C . ALA A 1 232 ? -6.910 6.901 5.926 1.00 82.62 232 ALA A C 1
ATOM 1804 O O . ALA A 1 232 ? -7.345 5.861 5.426 1.00 82.62 232 ALA A O 1
ATOM 1805 N N . LYS A 1 233 ? -6.245 6.937 7.089 1.00 83.88 233 LYS A N 1
ATOM 1806 C CA . LYS A 1 233 ? -6.072 5.819 8.029 1.00 83.88 233 LYS A CA 1
ATOM 1807 C C . LYS A 1 233 ? -6.999 6.034 9.231 1.00 83.88 233 LYS A C 1
ATOM 1809 O O . LYS A 1 233 ? -6.949 7.090 9.855 1.00 83.88 233 LYS A O 1
ATOM 1814 N N . THR A 1 234 ? -7.839 5.060 9.577 1.00 81.62 234 THR A N 1
ATOM 1815 C CA . THR A 1 234 ? -8.617 5.064 10.832 1.00 81.62 234 THR A CA 1
ATOM 1816 C C . THR A 1 234 ? -8.638 3.677 11.463 1.00 81.62 234 THR A C 1
ATOM 1818 O O . THR A 1 234 ? -8.463 2.686 10.768 1.00 81.62 234 THR A O 1
ATOM 1821 N N . SER A 1 235 ? -8.881 3.588 12.769 1.00 79.12 235 SER A N 1
ATOM 1822 C CA . SER A 1 235 ? -9.129 2.311 13.452 1.00 79.12 235 SER A CA 1
ATOM 1823 C C . SER A 1 235 ? -10.573 2.230 13.950 1.00 79.12 235 SER A C 1
ATOM 1825 O O . SER A 1 235 ? -11.165 3.242 14.349 1.00 79.12 235 SER A O 1
ATOM 1827 N N . LEU A 1 236 ? -11.122 1.017 13.951 1.00 76.81 236 LEU A N 1
ATOM 1828 C CA . LEU A 1 236 ? -12.364 0.656 14.631 1.00 76.81 236 LEU A CA 1
ATOM 1829 C C . LEU A 1 236 ? -12.068 -0.392 15.698 1.00 76.81 236 LEU A C 1
ATOM 1831 O O . LEU A 1 236 ? -11.509 -1.434 15.381 1.00 76.81 236 LEU A O 1
ATOM 1835 N N . SER A 1 237 ? -12.466 -0.136 16.938 1.00 73.38 237 SER A N 1
ATOM 1836 C CA . SER A 1 237 ? -12.603 -1.159 17.976 1.00 73.38 237 SER A CA 1
ATOM 1837 C C . SER A 1 237 ? -14.062 -1.592 18.072 1.00 73.38 237 SER A C 1
ATOM 1839 O O . SER A 1 237 ? -14.970 -0.771 17.924 1.00 73.38 237 SER A O 1
ATOM 1841 N N . SER A 1 238 ? -14.288 -2.868 18.366 1.00 73.06 238 SER A N 1
ATOM 1842 C CA . SER A 1 238 ? -15.563 -3.334 18.898 1.00 73.06 238 SER A CA 1
ATOM 1843 C C . SER A 1 238 ? -15.337 -4.546 19.789 1.00 73.06 238 SER A C 1
ATOM 1845 O O . SER A 1 238 ? -14.551 -5.434 19.462 1.00 73.06 238 SER A O 1
ATOM 1847 N N . ASP A 1 239 ? -16.085 -4.601 20.881 1.00 74.56 239 ASP A N 1
ATOM 1848 C CA . ASP A 1 239 ? -16.066 -5.720 21.826 1.00 74.56 239 ASP A CA 1
ATOM 1849 C C . ASP A 1 239 ? -16.897 -6.906 21.292 1.00 74.56 239 ASP A C 1
ATOM 1851 O O . ASP A 1 239 ? -16.947 -7.978 21.892 1.00 74.56 239 ASP A O 1
ATOM 1855 N N . LYS A 1 240 ? -17.546 -6.721 20.131 1.00 78.00 240 LYS A N 1
ATOM 1856 C CA . LYS A 1 240 ? -18.318 -7.734 19.410 1.00 78.00 240 LYS A CA 1
ATOM 1857 C C . LYS A 1 240 ? -17.417 -8.568 18.499 1.00 78.00 240 LYS A C 1
ATOM 1859 O O . LYS A 1 240 ? -16.556 -8.042 17.797 1.00 78.00 240 LYS A O 1
ATOM 1864 N N . GLU A 1 241 ? -17.716 -9.863 18.433 1.00 78.88 241 GLU A N 1
ATOM 1865 C CA . GLU A 1 241 ? -17.080 -10.834 17.521 1.00 78.88 241 GLU A CA 1
ATOM 1866 C C . GLU A 1 241 ? -17.460 -10.624 16.043 1.00 78.88 241 GLU A C 1
ATOM 1868 O O . GLU A 1 241 ? -16.891 -11.209 15.121 1.00 78.88 241 GLU A O 1
ATOM 1873 N N . VAL A 1 242 ? -18.451 -9.770 15.799 1.00 79.31 242 VAL A N 1
ATOM 1874 C CA . VAL A 1 242 ? -18.917 -9.409 14.469 1.00 79.31 242 VAL A CA 1
ATOM 1875 C C . VAL A 1 242 ? -19.019 -7.895 14.404 1.00 79.31 242 VAL A C 1
ATOM 1877 O O . VAL A 1 242 ? -19.801 -7.271 15.126 1.00 79.31 242 VAL A O 1
ATOM 1880 N N . LEU A 1 243 ? -18.218 -7.306 13.523 1.00 77.06 243 LEU A N 1
ATOM 1881 C CA . LEU A 1 243 ? -18.176 -5.873 13.293 1.00 77.06 243 LEU A CA 1
ATOM 1882 C C . LEU A 1 243 ? -19.007 -5.572 12.037 1.00 77.06 243 LEU A C 1
ATOM 1884 O O . LEU A 1 243 ? -18.651 -5.947 10.921 1.00 77.06 243 LEU A O 1
ATOM 1888 N N . SER A 1 244 ? -20.155 -4.924 12.239 1.00 81.12 244 SER A N 1
ATOM 1889 C CA . SER A 1 244 ? -21.097 -4.563 11.175 1.00 81.12 244 SER A CA 1
ATOM 1890 C C . SER A 1 244 ? -21.126 -3.055 10.982 1.00 81.12 244 SER A C 1
ATOM 1892 O O . SER A 1 244 ? -21.370 -2.305 11.929 1.00 81.12 244 SER A O 1
ATOM 1894 N N . PHE A 1 245 ? -20.920 -2.607 9.747 1.00 80.94 245 PHE A N 1
ATOM 1895 C CA . PHE A 1 245 ? -20.928 -1.195 9.387 1.00 80.94 245 PHE A CA 1
ATOM 1896 C C . PHE A 1 245 ? -21.604 -0.957 8.040 1.00 80.94 245 PHE A C 1
ATOM 1898 O O . PHE A 1 245 ? -21.576 -1.799 7.144 1.00 80.94 245 PHE A O 1
ATOM 1905 N N . LYS A 1 246 ? -22.211 0.220 7.886 1.00 81.12 246 LYS A N 1
ATOM 1906 C CA . LYS A 1 246 ? -22.682 0.707 6.585 1.00 81.12 246 LYS A CA 1
ATOM 1907 C C . LYS A 1 246 ? -21.610 1.595 5.979 1.00 81.12 246 LYS A C 1
ATOM 1909 O O . LYS A 1 246 ? -21.051 2.443 6.671 1.00 81.12 246 LYS A O 1
ATOM 1914 N N . MET A 1 247 ? -21.332 1.390 4.700 1.00 78.75 247 MET A N 1
ATOM 1915 C CA . MET A 1 247 ? -20.295 2.102 3.971 1.00 78.75 247 MET A CA 1
ATOM 1916 C C . MET A 1 247 ? -20.825 2.572 2.626 1.00 78.75 247 MET A C 1
ATOM 1918 O O . MET A 1 247 ? -21.522 1.833 1.936 1.00 78.75 247 MET A O 1
ATOM 1922 N N . GLY A 1 248 ? -20.511 3.800 2.237 1.00 74.75 248 GLY A N 1
ATOM 1923 C CA . GLY A 1 248 ? -20.998 4.342 0.976 1.00 74.75 248 GLY A CA 1
ATOM 1924 C C . GLY A 1 248 ? -20.408 5.699 0.646 1.00 74.75 248 GLY A C 1
ATOM 1925 O O . GLY A 1 248 ? -19.654 6.288 1.420 1.00 74.75 248 GLY A O 1
ATOM 1926 N N . VAL A 1 249 ? -20.774 6.192 -0.528 1.00 73.81 249 VAL A N 1
ATOM 1927 C CA . VAL A 1 249 ? -20.370 7.508 -1.022 1.00 73.81 249 VAL A CA 1
ATOM 1928 C C . VAL A 1 249 ? -21.182 8.572 -0.295 1.00 73.81 249 VAL A C 1
ATOM 1930 O O . VAL A 1 249 ? -22.408 8.530 -0.351 1.00 73.81 249 VAL A O 1
ATOM 1933 N N . LEU A 1 250 ? -20.537 9.536 0.361 1.00 71.06 250 LEU A N 1
ATOM 1934 C CA . LEU A 1 250 ? -21.252 10.696 0.892 1.00 71.06 250 LEU A CA 1
ATOM 1935 C C . LEU A 1 250 ? -21.642 11.646 -0.244 1.00 71.06 250 LEU A C 1
ATOM 1937 O O . LEU A 1 250 ? -20.804 12.065 -1.042 1.00 71.06 250 LEU A O 1
ATOM 1941 N N . THR A 1 251 ? -22.924 11.996 -0.297 1.00 72.62 251 THR A N 1
ATOM 1942 C CA . THR A 1 251 ? -23.454 13.062 -1.156 1.00 72.62 251 THR A CA 1
ATOM 1943 C C . THR A 1 251 ? -23.047 14.445 -0.636 1.00 72.62 251 THR A C 1
ATOM 1945 O O . THR A 1 251 ? -22.645 14.595 0.520 1.00 72.62 251 THR A O 1
ATOM 1948 N N . LYS A 1 252 ? -23.266 15.497 -1.443 1.00 74.12 252 LYS A N 1
ATOM 1949 C CA . LYS A 1 252 ? -23.194 16.903 -0.982 1.00 74.12 252 LYS A CA 1
ATOM 1950 C C . LYS A 1 252 ? -24.067 17.161 0.262 1.00 74.12 252 LYS A C 1
ATOM 1952 O O . LYS A 1 252 ? -23.712 17.969 1.108 1.00 74.12 252 LYS A O 1
ATOM 1957 N N . THR A 1 253 ? -25.175 16.430 0.400 1.00 76.75 253 THR A N 1
ATOM 1958 C CA . THR A 1 253 ? -26.104 16.474 1.545 1.00 76.75 253 THR A CA 1
ATOM 1959 C C . THR A 1 253 ? -25.692 15.579 2.725 1.00 76.75 253 THR A C 1
ATOM 1961 O O . THR A 1 253 ? -26.500 15.337 3.617 1.00 76.75 253 THR A O 1
ATOM 1964 N N . ASN A 1 254 ? -24.452 15.073 2.751 1.00 73.94 254 ASN A N 1
ATOM 1965 C CA . ASN A 1 254 ? -23.898 14.190 3.789 1.00 73.94 254 ASN A CA 1
ATOM 1966 C C . ASN A 1 254 ? -24.670 12.871 4.018 1.00 73.94 254 ASN A C 1
ATOM 1968 O O . ASN A 1 254 ? -24.483 12.221 5.046 1.00 73.94 254 ASN A O 1
ATOM 1972 N N . LYS A 1 255 ? -25.508 12.444 3.065 1.00 75.38 255 LYS A N 1
ATOM 1973 C CA . LYS A 1 255 ? -26.198 11.146 3.103 1.00 75.38 255 LYS A CA 1
ATOM 1974 C C . LYS A 1 255 ? -25.348 10.087 2.399 1.00 75.38 255 LYS A C 1
ATOM 1976 O O . LYS A 1 255 ? -24.628 10.397 1.452 1.00 75.38 255 LYS A O 1
ATOM 1981 N N . LEU A 1 256 ? -25.436 8.833 2.842 1.00 74.56 256 LEU A N 1
ATOM 1982 C CA . LEU A 1 256 ? -24.819 7.712 2.131 1.00 74.56 256 LEU A CA 1
ATOM 1983 C C . LEU A 1 256 ? -25.633 7.392 0.871 1.00 74.56 256 LEU A C 1
ATOM 1985 O O . LEU A 1 256 ? -26.781 6.965 0.967 1.00 74.56 256 LEU A O 1
ATOM 1989 N N . HIS A 1 257 ? -25.031 7.563 -0.301 1.00 75.06 257 HIS A N 1
ATOM 1990 C CA . HIS A 1 257 ? -25.562 7.077 -1.568 1.00 75.06 257 HIS A CA 1
ATOM 1991 C C . HIS A 1 257 ? -25.204 5.598 -1.752 1.00 75.06 257 HIS A C 1
ATOM 1993 O O . HIS A 1 257 ? -24.030 5.233 -1.648 1.00 75.06 257 HIS A O 1
ATOM 1999 N N . ALA A 1 258 ? -26.211 4.772 -2.060 1.00 74.25 258 ALA A N 1
ATOM 2000 C CA . ALA A 1 258 ? -26.099 3.319 -2.230 1.00 74.25 258 ALA A CA 1
ATOM 2001 C C . ALA A 1 258 ? -25.254 2.631 -1.125 1.00 74.25 258 ALA A C 1
ATOM 2003 O O . ALA A 1 258 ? -24.237 2.002 -1.434 1.00 74.25 258 ALA A O 1
ATOM 2004 N N . PRO A 1 259 ? -25.623 2.778 0.167 1.00 78.19 259 PRO A N 1
ATOM 2005 C CA . PRO A 1 259 ? -24.857 2.212 1.270 1.00 78.19 259 PRO A CA 1
ATOM 2006 C C . PRO A 1 259 ? -24.815 0.685 1.183 1.00 78.19 259 PRO A C 1
ATOM 2008 O O . PRO A 1 259 ? -25.848 0.020 1.201 1.00 78.19 259 PRO A O 1
ATOM 2011 N N . GLN A 1 260 ? -23.60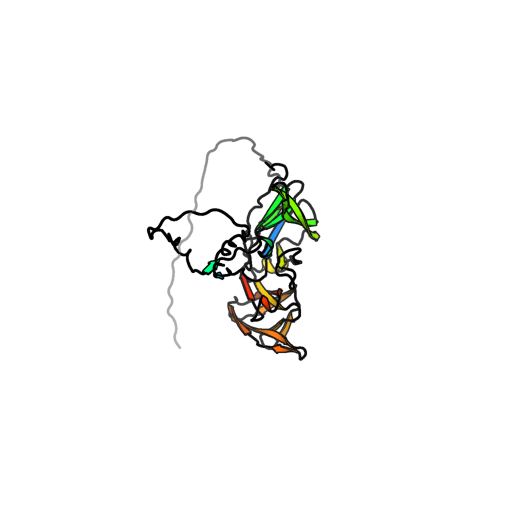9 0.130 1.166 1.00 77.62 260 GLN A N 1
ATOM 2012 C CA . GLN A 1 260 ? -23.378 -1.298 1.328 1.00 77.62 260 GLN A CA 1
ATOM 2013 C C . GLN A 1 260 ? -23.220 -1.595 2.814 1.00 77.62 260 GLN A C 1
ATOM 2015 O O . GLN A 1 260 ? -22.412 -0.970 3.505 1.00 77.62 260 GLN A O 1
ATOM 2020 N N . GLN A 1 261 ? -24.004 -2.543 3.318 1.00 83.50 261 GLN A N 1
ATOM 2021 C CA . GLN A 1 261 ? -23.778 -3.099 4.643 1.00 83.50 261 GLN A CA 1
ATOM 2022 C C . GLN A 1 261 ? -22.690 -4.163 4.546 1.00 83.50 261 GLN A C 1
ATOM 2024 O O . GLN A 1 261 ? -22.766 -5.072 3.721 1.00 83.50 261 GLN A O 1
ATOM 2029 N N . LEU A 1 262 ? -21.674 -4.032 5.390 1.00 79.06 262 LEU A N 1
ATOM 2030 C CA . LEU A 1 262 ? -20.565 -4.960 5.482 1.00 79.06 262 LEU A CA 1
ATOM 2031 C C . LEU A 1 262 ? -20.497 -5.514 6.891 1.00 79.06 262 LEU A C 1
ATOM 2033 O O . LEU A 1 262 ? -20.437 -4.773 7.871 1.00 79.06 262 LEU A O 1
ATOM 2037 N N . THR A 1 263 ? -20.480 -6.835 6.947 1.00 80.31 263 THR A N 1
ATOM 2038 C CA . THR A 1 263 ? -20.328 -7.619 8.161 1.00 80.31 263 THR A CA 1
ATOM 2039 C C . THR A 1 263 ? -19.003 -8.356 8.044 1.00 80.31 263 THR A C 1
ATOM 2041 O O . THR A 1 263 ? -18.747 -9.043 7.048 1.00 80.31 263 THR A O 1
ATOM 2044 N N . VAL A 1 264 ? -18.126 -8.172 9.027 1.00 77.38 264 VAL A N 1
ATOM 2045 C CA . VAL A 1 264 ? -16.811 -8.817 9.072 1.00 77.38 264 VAL A CA 1
ATOM 2046 C C . VAL A 1 264 ? -16.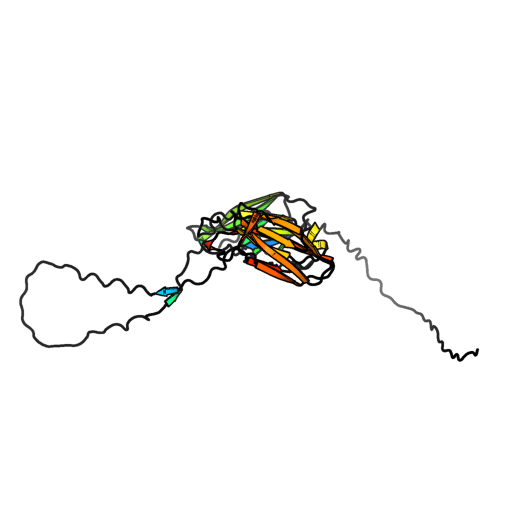623 -9.520 10.417 1.00 77.38 264 VAL A C 1
ATOM 2048 O O . VAL A 1 264 ? -17.030 -8.967 11.442 1.00 77.38 264 VAL A O 1
ATOM 2051 N N . PRO A 1 265 ? -16.017 -10.721 10.441 1.00 75.25 265 PRO A N 1
ATOM 2052 C CA . PRO A 1 265 ? -15.586 -11.316 11.696 1.00 75.25 265 PRO A CA 1
ATOM 2053 C C . PRO A 1 265 ? -14.510 -10.427 12.329 1.00 75.25 265 PRO A C 1
ATOM 2055 O O . PRO A 1 265 ? -13.652 -9.878 11.632 1.00 75.25 265 PRO A O 1
ATOM 2058 N N . ASN A 1 266 ? -14.571 -10.294 13.646 1.00 73.50 266 ASN A N 1
ATOM 2059 C CA . ASN A 1 266 ? -13.622 -9.574 14.486 1.00 73.50 266 ASN A CA 1
ATOM 2060 C C . ASN A 1 266 ? -13.365 -10.447 15.720 1.00 73.50 266 ASN A C 1
ATOM 2062 O O . ASN A 1 266 ? -14.265 -11.168 16.142 1.00 73.50 266 ASN A O 1
ATOM 2066 N N . ARG A 1 267 ? -12.192 -10.415 16.352 1.00 70.88 267 ARG A N 1
ATOM 2067 C CA . ARG A 1 267 ? -12.109 -10.946 17.727 1.00 70.88 267 ARG A CA 1
ATOM 2068 C C . ARG A 1 267 ? -12.590 -9.871 18.698 1.00 70.88 267 ARG A C 1
ATOM 2070 O O . ARG A 1 267 ? -12.464 -8.681 18.409 1.00 70.88 267 ARG A O 1
ATOM 2077 N N . ARG A 1 268 ? -13.129 -10.260 19.859 1.00 66.19 268 ARG A N 1
ATOM 2078 C CA . ARG A 1 268 ? -13.447 -9.277 20.910 1.00 66.19 268 ARG A CA 1
ATOM 2079 C C . ARG A 1 268 ? -12.189 -8.467 21.218 1.00 66.19 268 ARG A C 1
ATOM 2081 O O . ARG A 1 268 ? -11.110 -9.041 21.360 1.00 66.19 268 ARG A O 1
ATOM 2088 N N . ASN A 1 269 ? -12.331 -7.148 21.289 1.00 63.38 269 ASN A N 1
ATOM 2089 C CA . ASN A 1 269 ? -11.253 -6.193 21.552 1.00 63.38 269 ASN A CA 1
ATOM 2090 C C . ASN A 1 269 ? -10.168 -6.103 20.449 1.00 63.38 269 ASN A C 1
ATOM 2092 O O . ASN A 1 269 ? -9.219 -5.328 20.604 1.00 63.38 269 ASN A O 1
ATOM 2096 N N . GLU A 1 270 ? -10.293 -6.807 19.312 1.00 69.50 270 GLU A N 1
ATOM 2097 C CA . GLU A 1 270 ? -9.447 -6.526 18.145 1.00 69.50 270 GLU A CA 1
ATOM 2098 C C . GLU A 1 270 ? -9.836 -5.179 17.522 1.00 69.50 270 GLU A C 1
ATOM 2100 O O . GLU A 1 270 ? -11.013 -4.827 17.381 1.00 69.50 270 GLU A O 1
ATOM 2105 N N . GLN A 1 271 ? -8.811 -4.415 17.137 1.00 69.88 271 GLN A N 1
ATOM 2106 C CA . GLN A 1 271 ? -8.969 -3.183 16.377 1.00 69.88 271 GLN A CA 1
ATOM 2107 C C . GLN A 1 271 ? -8.766 -3.465 14.892 1.00 69.88 271 GLN A C 1
ATOM 2109 O O . GLN A 1 271 ? -7.673 -3.849 14.485 1.00 69.88 271 GLN A O 1
ATOM 2114 N N . MET A 1 272 ? -9.781 -3.199 14.075 1.00 77.00 272 MET A N 1
ATOM 2115 C CA . MET A 1 272 ? -9.669 -3.247 12.624 1.00 77.00 272 MET A CA 1
ATOM 2116 C C . MET A 1 272 ? -9.085 -1.940 12.092 1.00 77.00 272 MET A C 1
ATOM 2118 O O . MET A 1 272 ? -9.651 -0.862 12.297 1.00 77.00 272 MET A O 1
ATOM 2122 N N . LEU A 1 273 ? -7.960 -2.036 11.386 1.00 76.94 273 LEU A N 1
ATOM 2123 C CA . LEU A 1 273 ? -7.379 -0.908 10.667 1.00 76.94 273 LEU A CA 1
ATOM 2124 C C . LEU A 1 273 ? -8.121 -0.722 9.340 1.00 76.94 273 LEU A C 1
ATOM 2126 O O . LEU A 1 273 ? -8.285 -1.686 8.600 1.00 76.94 273 LEU A O 1
ATOM 2130 N N . ILE A 1 274 ? -8.555 0.502 9.038 1.00 80.12 274 ILE A N 1
ATOM 2131 C CA . ILE A 1 274 ? -9.210 0.874 7.781 1.00 80.12 274 ILE A CA 1
ATOM 2132 C C . ILE A 1 274 ? -8.364 1.900 7.034 1.00 80.12 274 ILE A C 1
ATOM 2134 O O . ILE A 1 274 ? -8.040 2.963 7.572 1.00 80.12 274 ILE A O 1
ATOM 2138 N N . LEU A 1 275 ? -8.053 1.590 5.776 1.00 78.69 275 LEU A N 1
ATOM 2139 C CA . LEU A 1 275 ? -7.360 2.479 4.842 1.00 78.69 275 LEU A CA 1
ATOM 2140 C C . LEU A 1 275 ? -8.259 2.789 3.646 1.00 78.69 275 LEU A C 1
ATOM 2142 O O . LEU A 1 275 ? -8.790 1.863 3.040 1.00 78.69 275 LEU A O 1
ATOM 2146 N N . ALA A 1 276 ? -8.412 4.064 3.292 1.00 78.81 276 ALA A N 1
ATOM 2147 C CA . ALA A 1 276 ? -9.189 4.501 2.130 1.00 78.81 276 ALA A CA 1
ATOM 2148 C C . ALA A 1 276 ? -8.273 4.830 0.934 1.00 78.81 276 ALA A C 1
ATOM 2150 O O . ALA A 1 276 ? -7.334 5.599 1.106 1.00 78.81 276 ALA A O 1
ATOM 2151 N N . PHE A 1 277 ? -8.551 4.349 -0.283 1.00 74.50 277 PHE A N 1
ATOM 2152 C CA . PHE A 1 277 ? -7.733 4.652 -1.481 1.00 74.50 277 PHE A CA 1
ATOM 2153 C C . PHE A 1 277 ? -8.530 5.203 -2.654 1.00 74.50 277 PHE A C 1
ATOM 2155 O O . PHE A 1 277 ? -9.568 4.621 -2.954 1.00 74.50 277 PHE A O 1
ATOM 2162 N N . PRO A 1 278 ? -8.044 6.251 -3.350 1.00 71.44 278 PRO A N 1
ATOM 2163 C CA . PRO A 1 278 ? -8.722 6.807 -4.514 1.00 71.44 278 PRO A CA 1
ATOM 2164 C C . PRO A 1 278 ? -8.906 5.763 -5.623 1.00 71.44 278 PRO A C 1
ATOM 2166 O O . PRO A 1 278 ? -8.013 4.967 -5.905 1.00 71.44 278 PRO A O 1
ATOM 2169 N N . CYS A 1 279 ? -10.061 5.801 -6.278 1.00 70.25 279 CYS A N 1
ATOM 2170 C CA . CYS A 1 279 ? -10.421 4.944 -7.405 1.00 70.25 279 CYS A CA 1
ATOM 2171 C C . CYS A 1 279 ? -11.348 5.729 -8.352 1.00 70.25 279 CYS A C 1
ATOM 2173 O O . CYS A 1 279 ? -12.111 6.578 -7.877 1.00 70.25 279 CYS A O 1
ATOM 2175 N N . SER A 1 280 ? -11.302 5.482 -9.665 1.00 67.12 280 SER A N 1
ATOM 2176 C CA . SER A 1 280 ? -12.259 6.103 -10.597 1.00 67.12 280 SER A CA 1
ATOM 2177 C C . SER A 1 280 ? -13.610 5.368 -10.600 1.00 67.12 280 SER A C 1
ATOM 2179 O O . SER A 1 280 ? -13.727 4.223 -10.151 1.00 67.12 280 SER A O 1
ATOM 2181 N N . SER A 1 281 ? -14.654 6.023 -11.116 1.00 63.91 281 SER A N 1
ATOM 2182 C CA . SER A 1 281 ? -15.978 5.419 -11.335 1.00 63.91 281 SER A CA 1
ATOM 2183 C C . SER A 1 281 ? -15.920 4.205 -12.272 1.00 63.91 281 SER A C 1
ATOM 2185 O O . SER A 1 281 ? -16.601 3.210 -12.032 1.00 63.91 281 SER A O 1
ATOM 2187 N N . GLU A 1 282 ? -15.064 4.262 -13.293 1.00 68.06 282 GLU A N 1
ATOM 2188 C CA . GLU A 1 282 ? -14.823 3.191 -14.268 1.00 68.06 282 GLU A CA 1
ATOM 2189 C C . GLU A 1 282 ? -14.182 1.953 -13.625 1.00 68.06 282 GLU A C 1
ATOM 2191 O O . GLU A 1 282 ? -14.467 0.815 -13.993 1.00 68.06 282 GLU A O 1
ATOM 2196 N N . GLU A 1 283 ? -13.305 2.162 -12.642 1.00 64.81 283 GLU A N 1
ATOM 2197 C CA . GLU A 1 283 ? -12.592 1.085 -11.954 1.00 64.81 283 GLU A CA 1
ATOM 2198 C C . GLU A 1 283 ? -13.423 0.405 -10.871 1.00 64.81 283 GLU A C 1
ATOM 2200 O O . GLU A 1 283 ? -13.153 -0.748 -10.515 1.00 64.81 283 GLU A O 1
ATOM 2205 N N . SER A 1 284 ? -14.377 1.130 -10.291 1.00 64.88 284 SER A N 1
ATOM 2206 C CA . SER A 1 284 ? -15.192 0.686 -9.165 1.00 64.88 284 SER A CA 1
ATOM 2207 C C . SER A 1 284 ? -16.631 1.161 -9.349 1.00 64.88 284 SER A C 1
ATOM 2209 O O . SER A 1 284 ? -17.115 2.036 -8.634 1.00 64.88 284 SER A O 1
ATOM 2211 N N . PHE A 1 285 ? -17.338 0.541 -10.298 1.00 54.81 285 PHE A N 1
ATOM 2212 C CA . PHE A 1 285 ? -18.745 0.836 -10.594 1.00 54.81 285 PHE A CA 1
ATOM 2213 C C . PHE A 1 285 ? -19.649 0.756 -9.347 1.00 54.81 285 PHE A C 1
ATOM 2215 O O . PHE A 1 285 ? -20.522 1.595 -9.142 1.00 54.81 285 PHE A O 1
ATOM 2222 N N . ARG A 1 286 ? -19.392 -0.215 -8.455 1.00 58.19 286 ARG A N 1
ATOM 2223 C CA . ARG A 1 286 ? -20.082 -0.362 -7.156 1.00 58.19 286 ARG A CA 1
ATOM 2224 C C . ARG A 1 286 ? -19.448 0.452 -6.014 1.00 58.19 286 ARG A C 1
ATOM 2226 O O . ARG A 1 286 ? -19.813 0.270 -4.860 1.00 58.19 286 ARG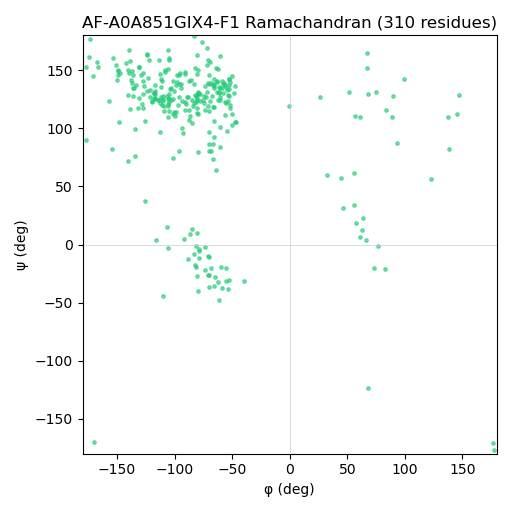 A O 1
ATOM 2233 N N . GLY A 1 287 ? -18.490 1.330 -6.305 1.00 56.53 287 GLY A N 1
ATOM 2234 C CA . GLY A 1 287 ? -17.910 2.311 -5.384 1.00 56.53 287 GLY A CA 1
ATOM 2235 C C . GLY A 1 287 ? -16.961 1.781 -4.306 1.00 56.53 287 GLY A C 1
ATOM 2236 O O . GLY A 1 287 ? -16.159 2.563 -3.810 1.00 56.53 287 GLY A O 1
ATOM 2237 N N . LEU A 1 288 ? -17.000 0.489 -3.967 1.00 62.47 288 LEU A N 1
ATOM 2238 C CA . LEU A 1 288 ? -16.258 -0.098 -2.848 1.00 62.47 288 LEU A CA 1
ATOM 2239 C C . LEU A 1 288 ? -15.587 -1.415 -3.266 1.00 62.47 288 LEU A C 1
ATOM 2241 O O . LEU A 1 288 ? -16.203 -2.276 -3.893 1.00 62.47 288 LEU A O 1
ATOM 2245 N N . LYS A 1 289 ? -14.319 -1.578 -2.880 1.00 66.25 289 LYS A N 1
ATOM 2246 C CA . LYS A 1 289 ? -13.566 -2.843 -2.925 1.00 66.25 289 LYS A CA 1
ATOM 2247 C C . LYS A 1 289 ? -12.934 -3.063 -1.563 1.00 66.25 289 LYS A C 1
ATOM 2249 O O . LYS A 1 289 ? -12.558 -2.084 -0.923 1.00 66.25 289 LYS A O 1
ATOM 2254 N N . MET A 1 290 ? -12.826 -4.320 -1.143 1.00 70.31 290 MET A N 1
ATOM 2255 C CA . MET A 1 290 ? -12.231 -4.703 0.136 1.00 70.31 290 MET A CA 1
ATOM 2256 C C . MET A 1 290 ? -10.987 -5.554 -0.097 1.00 70.31 290 MET A C 1
ATOM 2258 O O . MET A 1 290 ? -11.076 -6.574 -0.776 1.00 70.31 290 MET A O 1
ATOM 2262 N N . ILE A 1 291 ? -9.870 -5.196 0.533 1.00 71.62 291 ILE A N 1
ATOM 2263 C CA . ILE A 1 291 ? -8.757 -6.126 0.763 1.00 71.62 291 ILE A CA 1
ATOM 2264 C C . ILE A 1 291 ? -8.800 -6.488 2.238 1.00 71.62 291 ILE A C 1
ATOM 2266 O O . ILE A 1 291 ? -8.791 -5.597 3.084 1.00 71.62 291 ILE A O 1
ATOM 2270 N N . ARG A 1 292 ? -8.855 -7.780 2.552 1.00 73.75 292 ARG A N 1
ATOM 2271 C CA . ARG A 1 292 ? -8.741 -8.278 3.924 1.00 73.75 292 ARG A CA 1
ATOM 2272 C C . ARG A 1 292 ? -7.426 -9.024 4.055 1.00 73.75 292 ARG A C 1
ATOM 2274 O O . ARG A 1 292 ? -7.048 -9.765 3.152 1.00 73.75 292 ARG A O 1
ATOM 2281 N N . GLY A 1 293 ? -6.761 -8.856 5.184 1.00 72.31 293 GLY A N 1
ATOM 2282 C CA . GLY A 1 293 ? -5.580 -9.634 5.519 1.00 72.31 293 GLY A CA 1
ATOM 2283 C C . GLY A 1 293 ? -5.207 -9.447 6.976 1.00 72.31 293 GLY A C 1
ATOM 2284 O O . GLY A 1 293 ? -5.570 -8.455 7.612 1.00 72.31 293 GLY A O 1
ATOM 2285 N N . ARG A 1 294 ? -4.476 -10.423 7.506 1.00 72.69 294 ARG A N 1
ATOM 2286 C CA . ARG A 1 294 ? -3.870 -10.332 8.826 1.00 72.69 294 ARG A CA 1
ATOM 2287 C C . ARG A 1 294 ? -2.373 -10.228 8.637 1.00 72.69 294 ARG A C 1
ATOM 2289 O O . ARG A 1 294 ? -1.775 -11.066 7.971 1.00 72.69 294 ARG A O 1
ATOM 2296 N N . ILE A 1 295 ? -1.791 -9.190 9.212 1.00 71.06 295 ILE A N 1
ATOM 2297 C CA . ILE A 1 295 ? -0.347 -9.055 9.271 1.00 71.06 295 ILE A CA 1
ATOM 2298 C C . ILE A 1 295 ? 0.088 -9.779 10.540 1.00 71.06 295 ILE A C 1
ATOM 2300 O O . ILE A 1 295 ? -0.195 -9.323 11.648 1.00 71.06 295 ILE A O 1
ATOM 2304 N N . MET A 1 296 ? 0.709 -10.942 10.368 1.00 70.75 296 MET A N 1
ATOM 2305 C CA . MET A 1 296 ? 1.261 -11.694 11.488 1.00 70.75 296 MET A CA 1
ATOM 2306 C C . MET A 1 296 ? 2.534 -10.995 11.982 1.00 70.75 296 MET A C 1
ATOM 2308 O O . MET A 1 296 ? 3.351 -10.589 11.148 1.00 70.75 296 MET A O 1
ATOM 2312 N N . PRO A 1 297 ? 2.735 -10.859 13.304 1.00 68.31 297 PRO A N 1
ATOM 2313 C CA . PRO A 1 297 ? 4.042 -10.527 13.851 1.00 68.31 297 PRO A CA 1
ATOM 2314 C C . PRO A 1 297 ? 5.101 -11.500 13.327 1.00 68.31 297 PRO A C 1
ATOM 2316 O O . PRO A 1 297 ? 4.832 -12.686 13.144 1.00 68.31 297 PRO A O 1
ATOM 2319 N N . ASP A 1 298 ? 6.286 -10.961 13.057 1.00 75.81 298 ASP A N 1
ATOM 2320 C CA . ASP A 1 298 ? 7.546 -11.691 12.863 1.00 75.81 298 ASP A CA 1
ATOM 2321 C C . ASP A 1 298 ? 7.595 -12.698 11.695 1.00 75.81 298 ASP A C 1
ATOM 2323 O O . ASP A 1 298 ? 8.621 -13.327 11.451 1.00 75.81 298 ASP A O 1
ATOM 2327 N N . GLN A 1 299 ? 6.545 -12.749 10.870 1.00 84.06 299 GLN A N 1
ATOM 2328 C CA . GLN A 1 299 ? 6.572 -13.364 9.545 1.00 84.06 299 GLN A CA 1
ATOM 2329 C C . GLN A 1 299 ? 7.054 -12.350 8.503 1.00 84.06 299 GLN A C 1
ATOM 2331 O O . GLN A 1 299 ? 6.338 -11.413 8.154 1.00 84.06 299 GLN A O 1
ATOM 2336 N N . TYR A 1 300 ? 8.253 -12.564 7.966 1.00 89.00 300 TYR A N 1
ATOM 2337 C CA . TYR A 1 300 ? 8.849 -11.739 6.916 1.00 89.00 300 TYR A CA 1
ATOM 2338 C C . TYR A 1 300 ? 9.620 -12.595 5.908 1.00 89.00 300 TYR A C 1
ATOM 2340 O O . TYR A 1 300 ? 10.092 -13.690 6.210 1.00 89.00 300 TYR A O 1
ATOM 2348 N N . ARG A 1 301 ? 9.775 -12.075 4.692 1.00 89.19 301 ARG A N 1
ATOM 2349 C CA . ARG A 1 301 ? 10.715 -12.595 3.695 1.00 89.19 301 ARG A CA 1
ATOM 2350 C C . ARG A 1 301 ? 12.073 -11.937 3.907 1.00 89.19 301 ARG A C 1
ATOM 2352 O O . ARG A 1 301 ? 12.143 -10.735 4.180 1.00 89.19 301 ARG A O 1
ATOM 2359 N N . LYS A 1 302 ? 13.148 -12.713 3.755 1.00 88.56 302 LYS A N 1
ATOM 2360 C CA . LYS A 1 302 ? 14.496 -12.152 3.583 1.00 88.56 302 LYS A CA 1
ATOM 2361 C C . LYS A 1 302 ? 14.523 -11.330 2.288 1.00 88.56 302 LYS A C 1
ATOM 2363 O O . LYS A 1 302 ? 13.749 -11.593 1.371 1.00 88.56 302 LYS A O 1
ATOM 2368 N N . VAL A 1 303 ? 15.369 -10.306 2.247 1.00 89.75 303 VAL A N 1
ATOM 2369 C CA . VAL A 1 303 ? 15.478 -9.415 1.090 1.00 89.75 303 VAL A CA 1
ATOM 2370 C C . VAL A 1 303 ? 16.346 -10.027 -0.007 1.00 89.75 303 VAL A C 1
ATOM 2372 O O . VAL A 1 303 ? 17.504 -10.365 0.230 1.00 89.75 303 VAL A O 1
ATOM 2375 N N . ASP A 1 304 ? 15.803 -10.096 -1.220 1.00 87.25 304 ASP A N 1
ATOM 2376 C CA . ASP A 1 304 ? 16.578 -10.403 -2.419 1.00 87.25 304 ASP A CA 1
ATOM 2377 C C . ASP A 1 304 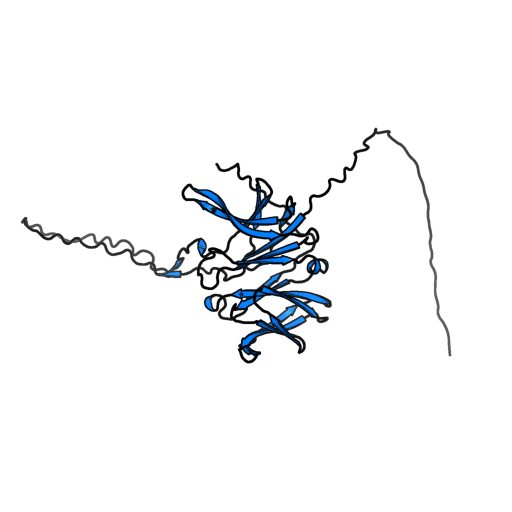? 17.275 -9.124 -2.903 1.00 87.25 304 ASP A C 1
ATOM 2379 O O . ASP A 1 304 ? 16.625 -8.102 -3.148 1.00 87.25 304 ASP A O 1
ATOM 2383 N N . LEU A 1 305 ? 18.606 -9.162 -3.019 1.00 88.00 305 LEU A N 1
ATOM 2384 C CA . LEU A 1 305 ? 19.426 -8.037 -3.475 1.00 88.00 305 LEU A CA 1
ATOM 2385 C C . LEU A 1 305 ? 19.913 -8.279 -4.905 1.00 88.00 305 LEU A C 1
ATOM 2387 O O . LEU A 1 305 ? 20.670 -9.213 -5.156 1.00 88.00 305 LEU A O 1
ATOM 2391 N N . LEU A 1 306 ? 19.536 -7.396 -5.828 1.00 85.75 306 LEU A N 1
ATOM 2392 C CA . LEU A 1 306 ? 20.053 -7.380 -7.194 1.00 85.75 306 LEU A CA 1
ATOM 2393 C C . LEU A 1 306 ? 21.320 -6.527 -7.280 1.00 85.75 306 LEU A C 1
ATOM 2395 O O . LEU A 1 306 ? 21.315 -5.350 -6.905 1.00 85.75 306 LEU A O 1
ATOM 2399 N N . ASP A 1 307 ? 22.386 -7.113 -7.822 1.00 78.75 307 ASP A N 1
ATOM 2400 C CA . ASP A 1 307 ? 23.609 -6.400 -8.177 1.00 78.75 307 ASP A CA 1
ATOM 2401 C C . ASP A 1 307 ? 23.438 -5.634 -9.489 1.00 78.75 307 ASP A C 1
ATOM 2403 O O . ASP A 1 307 ? 23.154 -6.212 -10.534 1.00 78.75 307 ASP A O 1
ATOM 2407 N N . THR A 1 30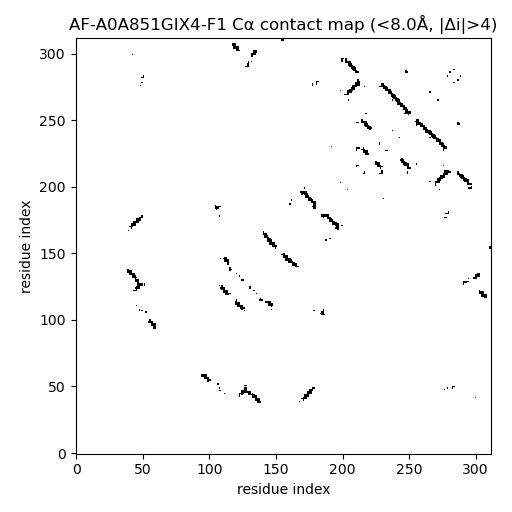8 ? 23.680 -4.325 -9.451 1.00 66.69 308 THR A N 1
ATOM 2408 C CA . THR A 1 308 ? 23.636 -3.449 -10.636 1.00 66.69 308 THR A CA 1
ATOM 2409 C C . THR A 1 308 ? 24.762 -3.716 -11.634 1.00 66.69 308 THR A C 1
ATOM 2411 O O . THR A 1 308 ? 24.634 -3.361 -12.802 1.00 66.69 308 THR A O 1
ATOM 2414 N N . LYS A 1 309 ? 25.855 -4.351 -11.188 1.00 59.66 309 LYS A N 1
ATOM 2415 C CA . LYS A 1 309 ? 27.046 -4.649 -11.999 1.00 59.66 309 LYS A CA 1
ATOM 2416 C C . LYS A 1 309 ? 26.972 -5.983 -12.756 1.00 59.66 309 LYS A C 1
ATOM 2418 O O . LYS A 1 309 ? 27.793 -6.208 -13.636 1.00 59.66 309 LYS A O 1
ATOM 2423 N N . ARG A 1 310 ? 26.006 -6.862 -12.449 1.00 46.53 310 ARG A N 1
ATOM 2424 C CA . ARG A 1 310 ? 25.748 -8.096 -13.219 1.00 46.53 310 ARG A CA 1
ATOM 2425 C C . ARG A 1 310 ? 24.625 -7.831 -14.220 1.00 46.53 310 ARG A C 1
ATOM 2427 O O . ARG A 1 310 ? 23.458 -8.104 -13.955 1.00 46.53 310 ARG A O 1
ATOM 2434 N N . GLY A 1 311 ? 25.015 -7.201 -15.327 1.00 42.53 311 GLY A N 1
ATOM 2435 C CA . GLY A 1 311 ? 24.144 -6.734 -16.408 1.00 42.53 311 GLY A CA 1
ATOM 2436 C C . GLY A 1 311 ? 24.551 -7.257 -17.787 1.00 42.53 311 GLY A C 1
ATOM 2437 O O . GLY A 1 311 ? 24.482 -6.495 -18.748 1.00 42.53 311 GLY A O 1
ATOM 2438 N N . ALA A 1 312 ? 25.000 -8.511 -17.848 1.00 38.28 312 ALA A N 1
ATOM 2439 C CA . ALA A 1 312 ? 25.109 -9.376 -19.023 1.00 38.28 312 ALA A CA 1
ATOM 2440 C C . ALA A 1 312 ? 25.131 -10.827 -18.512 1.00 38.28 312 ALA A C 1
ATOM 2442 O O . ALA A 1 312 ? 25.850 -11.048 -17.507 1.00 38.28 312 ALA A O 1
#

Secondary structure (DSSP, 8-state):
-------------------------------------PPPEEEEEEEE-S-----EEEEPPPPPPP------------------------------EEEE---GGGSPPSEEEEEETTEEEEEE--TTS--PPEEEE-S-SEEEEEEEEE-TTS-EEEEEEEEEE--TT--EEEEEEE--TT-SS-SSPEEEEEE-HHHHTTTPEEEEEEEETT-PEEEEETTEEEEE-TT-EEEEE-SSSEEEEEEEEEPTTSPEEEEEEEEEE--TTPEEEEEEEEE-TTT-TTS--EEEEE--TT--BPPPEEETT---

pLDDT: mean 70.46, std 18.82, range [30.17, 94.44]

Organism: NCBI:txid2748318

Nearest PDB structures (foldseek):
  7pjh-assembly1_A  TM=4.446E-01  e=3.794E-01  Homo sapiens
  8i2f-assembly2_C  TM=3.426E-01  e=6.162E-01  Bacillus subtilis subsp. subtilis str. 168
  6edw-assembly1_D  TM=3.503E-01  e=4.524E+00  Mycobacterium tuberculosis CDC1551
  6ee1-assembly1_B  TM=3.309E-01  e=5.318E+00  Mycobacterium tuberculosis CDC1551
  6edw-assembly1_A  TM=2.698E-01  e=4.062E+00  Mycobacterium tuberculosis CDC1551